Protein AF-A0A523X3X6-F1 (afdb_monomer_lite)

Foldseek 3Di:
DVVVVVVVVVVVVVVVVPPPPDDQQKFKKKKWKKFFAADDPDPQPPDPPPPPDPPPDDDDPPLPDDDPPCPVVVVVVVQVCCCVVVVTPGMGIDDIDTWIDRPVDQDKTWDWDDDPQKIKIWIWGDDPPPDPQKIWIWIWIQDPVGIDTFDTDIDRADQQDKDKDWTADPVRTIMIMIMYGDDDDPDDPDPPVVVVVVVCVPDDDDDDPDDDDDDPDDDDDDDDPVCVVVVNDDDDDDDWDADPVRDTDD

Structure (mmCIF, N/CA/C/O backbone):
data_AF-A0A523X3X6-F1
#
_entry.id   AF-A0A523X3X6-F1
#
loop_
_atom_site.group_PDB
_atom_site.id
_atom_site.type_symbol
_atom_site.label_atom_id
_atom_site.label_alt_id
_atom_site.label_comp_id
_atom_site.label_asym_id
_atom_site.label_entity_id
_atom_site.label_seq_id
_atom_site.pdbx_PDB_ins_code
_atom_site.Cartn_x
_atom_site.Cartn_y
_atom_site.Cartn_z
_atom_site.occupancy
_atom_site.B_iso_or_equiv
_atom_site.auth_seq_id
_atom_site.auth_comp_id
_atom_site.auth_asym_id
_atom_site.auth_atom_id
_atom_site.pdbx_PDB_model_num
ATOM 1 N N . MET A 1 1 ? 41.467 44.041 -27.990 1.00 51.41 1 MET A N 1
ATOM 2 C CA . MET A 1 1 ? 40.023 43.953 -27.663 1.00 51.41 1 MET A CA 1
ATOM 3 C C . MET A 1 1 ? 39.541 42.509 -27.402 1.00 51.41 1 MET A C 1
ATOM 5 O O . MET A 1 1 ? 38.360 42.315 -27.152 1.00 51.41 1 MET A O 1
ATOM 9 N N . GLU A 1 2 ? 40.430 41.501 -27.390 1.00 59.28 2 GLU A N 1
ATOM 10 C CA . GLU A 1 2 ? 40.039 40.076 -27.316 1.00 59.28 2 GLU A CA 1
ATOM 11 C C . GLU A 1 2 ? 40.057 39.458 -25.910 1.00 59.28 2 GLU A C 1
ATOM 13 O O . GLU A 1 2 ? 39.222 38.614 -25.599 1.00 59.28 2 GLU A O 1
ATOM 18 N N . LYS A 1 3 ? 40.932 39.924 -25.007 1.00 56.12 3 LYS A N 1
ATOM 19 C CA . LYS A 1 3 ? 41.068 39.340 -23.657 1.00 56.12 3 LYS A CA 1
ATOM 20 C C . LYS A 1 3 ? 39.798 39.474 -22.800 1.00 56.12 3 LYS A C 1
ATOM 22 O O . LYS A 1 3 ? 39.488 38.589 -22.013 1.00 56.12 3 LYS A O 1
ATOM 27 N N . ARG A 1 4 ? 39.019 40.549 -22.996 1.00 57.78 4 ARG A N 1
ATOM 28 C CA . ARG A 1 4 ? 37.736 40.763 -22.297 1.00 57.78 4 ARG A CA 1
ATOM 29 C C . ARG A 1 4 ? 36.634 39.815 -22.784 1.00 57.78 4 ARG A C 1
ATOM 31 O O . ARG A 1 4 ? 35.842 39.362 -21.967 1.00 57.78 4 ARG A O 1
ATOM 38 N N . LYS A 1 5 ? 36.617 39.473 -24.079 1.00 59.84 5 LYS A N 1
ATOM 39 C CA . LYS A 1 5 ? 35.662 38.504 -24.645 1.00 59.84 5 LYS A CA 1
ATOM 40 C C . LYS A 1 5 ? 35.998 37.071 -24.218 1.00 59.84 5 LYS A C 1
ATOM 42 O O . LYS A 1 5 ? 35.089 36.313 -23.903 1.00 59.84 5 LYS A O 1
ATOM 47 N N . LEU A 1 6 ? 37.290 36.742 -24.111 1.00 60.19 6 LEU A N 1
ATOM 48 C CA . LEU A 1 6 ? 37.755 35.440 -23.619 1.00 60.19 6 LEU A CA 1
ATOM 49 C C . LEU A 1 6 ? 37.441 35.230 -22.124 1.00 60.19 6 LEU A C 1
ATOM 51 O O . LEU A 1 6 ? 36.964 34.163 -21.745 1.00 60.19 6 LEU A O 1
ATOM 55 N N . CYS A 1 7 ? 37.622 36.256 -21.282 1.00 60.81 7 CYS A N 1
ATOM 56 C CA . CYS A 1 7 ? 37.224 36.179 -19.870 1.00 60.81 7 CYS A CA 1
ATOM 57 C C . CYS A 1 7 ? 35.706 36.046 -19.688 1.00 60.81 7 CYS A C 1
ATOM 59 O O . CYS A 1 7 ? 35.267 35.257 -18.857 1.00 60.81 7 CYS A O 1
ATOM 61 N N . LEU A 1 8 ? 34.894 36.766 -20.473 1.00 60.06 8 LEU A N 1
ATOM 62 C CA . LEU A 1 8 ? 33.434 36.631 -20.409 1.00 60.06 8 LEU A CA 1
ATOM 63 C C . LEU A 1 8 ? 32.957 35.240 -20.854 1.00 60.06 8 LEU A C 1
ATOM 65 O O . LEU A 1 8 ? 32.059 34.684 -20.227 1.00 60.06 8 LEU A O 1
ATOM 69 N N . ALA A 1 9 ? 33.589 34.648 -21.872 1.00 60.97 9 ALA A N 1
ATOM 70 C CA . ALA A 1 9 ? 33.279 33.289 -22.312 1.00 60.97 9 ALA A CA 1
ATOM 71 C C . ALA A 1 9 ? 33.620 32.232 -21.243 1.00 60.97 9 ALA A C 1
ATOM 73 O O . ALA A 1 9 ? 32.836 31.313 -21.021 1.00 60.97 9 ALA A O 1
ATOM 74 N N . MET A 1 10 ? 34.740 32.390 -20.526 1.00 59.25 10 MET A N 1
ATOM 75 C CA . MET A 1 10 ? 35.125 31.496 -19.421 1.00 59.25 10 MET A CA 1
ATOM 76 C C . MET A 1 10 ? 34.186 31.601 -18.210 1.00 59.25 10 MET A C 1
ATOM 78 O O . MET A 1 10 ? 33.864 30.585 -17.598 1.00 59.25 10 MET A O 1
ATOM 82 N N . ILE A 1 11 ? 33.698 32.804 -17.888 1.00 60.84 11 ILE A N 1
ATOM 83 C CA . ILE A 1 11 ? 32.704 33.004 -16.819 1.00 60.84 11 ILE A CA 1
ATOM 84 C C . ILE A 1 11 ? 31.363 32.366 -17.207 1.00 60.84 11 ILE A C 1
ATOM 86 O O . ILE A 1 11 ? 30.722 31.729 -16.374 1.00 60.84 11 ILE A O 1
ATOM 90 N N . PHE A 1 12 ? 30.965 32.465 -18.478 1.00 56.31 12 PHE A N 1
ATOM 91 C CA . PHE A 1 12 ? 29.743 31.834 -18.976 1.00 56.31 12 PHE A CA 1
ATOM 92 C C . PHE A 1 12 ? 29.834 30.297 -18.963 1.00 56.31 12 PHE A C 1
ATOM 94 O O . PHE A 1 12 ? 28.867 29.628 -18.604 1.00 56.31 12 PHE A O 1
ATOM 101 N N . LEU A 1 13 ? 31.011 29.732 -19.268 1.00 49.81 13 LEU A N 1
ATOM 102 C CA . LEU A 1 13 ? 31.249 28.285 -19.208 1.00 49.81 13 LEU A CA 1
ATOM 103 C C . LEU A 1 13 ? 31.271 27.748 -17.764 1.00 49.81 13 LEU A C 1
ATOM 105 O O . LEU A 1 13 ? 30.794 26.642 -17.531 1.00 49.81 13 LEU A O 1
ATOM 109 N N . MET A 1 14 ? 31.767 28.529 -16.792 1.00 50.84 14 MET A N 1
ATOM 110 C CA . MET A 1 14 ? 31.681 28.176 -15.365 1.00 50.84 14 MET A CA 1
ATOM 111 C C . MET A 1 14 ? 30.268 28.329 -14.791 1.00 50.84 14 MET A C 1
ATOM 113 O O . MET A 1 14 ? 29.895 27.575 -13.902 1.00 50.84 14 MET A O 1
ATOM 117 N N . ALA A 1 15 ? 29.465 29.278 -15.279 1.00 50.59 15 ALA A N 1
ATOM 118 C CA . ALA A 1 15 ? 28.085 29.443 -14.817 1.00 50.59 15 ALA A CA 1
ATOM 119 C C . ALA A 1 15 ? 27.170 28.297 -15.290 1.00 50.59 15 ALA A C 1
ATOM 121 O O . ALA A 1 15 ? 26.225 27.932 -14.591 1.00 50.59 15 ALA A O 1
ATOM 122 N N . PHE A 1 16 ? 27.469 27.690 -16.444 1.00 46.00 16 PHE A N 1
ATOM 123 C CA . PHE A 1 16 ? 26.689 26.575 -16.988 1.00 46.00 16 PHE A CA 1
ATOM 124 C C . PHE A 1 16 ? 27.017 25.213 -16.354 1.00 46.00 16 PHE A C 1
ATOM 126 O O . PHE A 1 16 ? 26.176 24.316 -16.377 1.00 46.00 16 PHE A O 1
ATOM 133 N N . SER A 1 17 ? 28.192 25.047 -15.740 1.00 39.50 17 SER A N 1
ATOM 134 C CA . SER A 1 17 ? 28.579 23.804 -15.053 1.00 39.50 17 SER A CA 1
ATOM 135 C C . SER A 1 17 ? 27.959 23.630 -13.659 1.00 39.50 17 SER A C 1
ATOM 137 O O . SER A 1 17 ? 28.145 22.581 -13.046 1.00 39.50 17 SER A O 1
ATOM 139 N N . PHE A 1 18 ? 27.160 24.594 -13.185 1.00 42.38 18 PHE A N 1
ATOM 140 C CA . PHE A 1 18 ? 26.365 24.472 -11.953 1.00 42.38 18 PHE A CA 1
ATOM 141 C C . PHE A 1 18 ? 24.892 24.113 -12.184 1.00 42.38 18 PHE A C 1
ATOM 143 O O . PHE A 1 18 ? 24.137 24.016 -11.214 1.00 42.38 18 PHE A O 1
ATOM 150 N N . LEU A 1 19 ? 24.466 23.842 -13.426 1.00 38.84 19 LEU A N 1
ATOM 151 C CA . LEU A 1 19 ? 23.189 23.165 -13.676 1.00 38.84 19 LEU A CA 1
ATOM 152 C C . LEU A 1 19 ? 23.328 21.671 -13.342 1.00 38.84 19 LEU A C 1
ATOM 154 O O . LEU A 1 19 ? 23.263 20.787 -14.193 1.00 38.84 19 LEU A O 1
ATOM 158 N N . SER A 1 20 ? 23.540 21.389 -12.060 1.00 40.94 20 SER A N 1
ATOM 159 C CA . SER A 1 20 ? 23.387 20.058 -11.497 1.00 40.94 20 SER A CA 1
ATOM 160 C C . SER A 1 20 ? 21.937 19.650 -11.714 1.00 40.94 20 SER A C 1
ATOM 162 O O . SER A 1 20 ? 21.026 20.235 -11.121 1.00 40.94 20 SER A O 1
ATOM 164 N N . LEU A 1 21 ? 21.722 18.656 -12.573 1.00 42.72 21 LEU A N 1
ATOM 165 C CA . LEU A 1 21 ? 20.457 17.949 -12.706 1.00 42.72 21 LEU A CA 1
ATOM 166 C C . LEU A 1 21 ? 20.135 17.369 -11.320 1.00 42.72 21 LEU A C 1
ATOM 168 O O . LEU A 1 21 ? 20.698 16.354 -10.913 1.00 42.72 21 LEU A O 1
ATOM 172 N N . HIS A 1 22 ? 19.329 18.078 -10.531 1.00 40.09 22 HIS A N 1
ATOM 173 C CA . HIS A 1 22 ? 18.955 17.616 -9.204 1.00 40.09 22 HIS A CA 1
ATOM 174 C C . HIS A 1 22 ? 18.042 16.413 -9.399 1.00 40.09 22 HIS A C 1
ATOM 176 O O . HIS A 1 22 ? 16.872 16.561 -9.749 1.00 40.09 22 HIS A O 1
ATOM 182 N N . ALA A 1 23 ? 18.587 15.214 -9.191 1.00 46.06 23 ALA A N 1
ATOM 183 C CA . ALA A 1 23 ? 17.763 14.050 -8.942 1.00 46.06 23 ALA A CA 1
ATOM 184 C C . ALA A 1 23 ? 16.835 14.402 -7.771 1.00 46.06 23 ALA A C 1
ATOM 186 O O . ALA A 1 23 ? 17.283 14.788 -6.689 1.00 46.06 23 ALA A O 1
ATOM 187 N N . SER A 1 24 ? 15.534 14.373 -8.037 1.00 52.84 24 SER A N 1
ATOM 188 C CA . SER A 1 24 ? 14.504 14.548 -7.025 1.00 52.84 24 SER A CA 1
ATOM 189 C C . SER A 1 24 ? 14.616 13.374 -6.050 1.00 52.84 24 SER A C 1
ATOM 191 O O . SER A 1 24 ? 14.260 12.255 -6.409 1.00 52.84 24 SER A O 1
ATOM 193 N N . ASP A 1 25 ? 15.121 13.604 -4.832 1.00 65.56 25 ASP A N 1
ATOM 194 C CA . ASP A 1 25 ? 15.209 12.590 -3.764 1.00 65.56 25 ASP A CA 1
ATOM 195 C C . ASP A 1 25 ? 13.829 12.325 -3.125 1.00 65.56 25 ASP A C 1
ATOM 197 O O . ASP A 1 25 ? 13.648 12.344 -1.899 1.00 65.56 25 ASP A O 1
ATOM 201 N N . THR A 1 26 ? 12.829 12.116 -3.979 1.00 72.06 26 THR A N 1
ATOM 202 C CA . THR A 1 26 ? 11.472 11.741 -3.599 1.00 72.06 26 THR A CA 1
ATOM 203 C C . THR A 1 26 ? 11.358 10.224 -3.607 1.00 72.06 26 THR A C 1
ATOM 205 O O . THR A 1 26 ? 11.763 9.551 -4.552 1.00 72.06 26 THR A O 1
ATOM 208 N N . ARG A 1 27 ? 10.841 9.672 -2.515 1.00 78.44 27 ARG A N 1
ATOM 209 C CA . ARG A 1 27 ? 10.501 8.260 -2.377 1.00 78.44 27 ARG A CA 1
ATOM 210 C C . ARG A 1 27 ? 8.991 8.127 -2.384 1.00 78.44 27 ARG A C 1
ATOM 212 O O . ARG A 1 27 ? 8.302 8.893 -1.716 1.00 78.44 27 ARG A O 1
ATOM 219 N N . GLU A 1 28 ? 8.488 7.151 -3.119 1.00 83.31 28 GLU A N 1
ATOM 220 C CA . GLU A 1 28 ? 7.081 6.775 -3.043 1.00 83.31 28 GLU A CA 1
ATOM 221 C C . GLU A 1 28 ? 6.905 5.754 -1.914 1.00 83.31 28 GLU A C 1
ATOM 223 O O . GLU A 1 28 ? 7.767 4.907 -1.683 1.00 83.31 28 GLU A O 1
ATOM 228 N N . ILE A 1 29 ? 5.817 5.885 -1.165 1.00 85.62 29 ILE A N 1
ATOM 229 C CA . ILE A 1 29 ? 5.402 4.993 -0.090 1.00 85.62 29 ILE A CA 1
ATOM 230 C C . ILE A 1 29 ? 4.002 4.523 -0.457 1.00 85.62 29 ILE A C 1
ATOM 232 O O . ILE A 1 29 ? 3.074 5.325 -0.518 1.00 85.62 29 ILE A O 1
ATOM 236 N N . LYS A 1 30 ? 3.838 3.224 -0.676 1.00 88.19 30 LYS A N 1
ATOM 237 C CA . LYS A 1 30 ? 2.528 2.620 -0.894 1.00 88.19 30 LYS A CA 1
ATOM 238 C C . LYS A 1 30 ? 1.913 2.279 0.454 1.00 88.19 30 LYS A C 1
ATOM 240 O O . LYS A 1 30 ? 2.500 1.520 1.225 1.00 88.19 30 LYS A O 1
ATOM 245 N N . LEU A 1 31 ? 0.750 2.850 0.727 1.00 90.50 31 LEU A N 1
ATOM 246 C CA . LEU A 1 31 ? -0.025 2.647 1.941 1.00 90.50 31 LEU A CA 1
ATOM 247 C C . LEU A 1 31 ? -1.307 1.896 1.601 1.00 90.50 31 LEU A C 1
ATOM 249 O O . LEU A 1 31 ? -2.014 2.270 0.669 1.00 90.50 31 LEU A O 1
ATOM 253 N N . LYS A 1 32 ? -1.637 0.870 2.384 1.00 91.69 32 LYS A N 1
ATOM 254 C CA . LYS A 1 32 ? -2.923 0.171 2.309 1.00 91.69 32 LYS A CA 1
ATOM 255 C C . LYS A 1 32 ? -3.540 0.055 3.689 1.00 91.69 32 LYS A C 1
ATOM 257 O O . LYS A 1 32 ? -2.850 -0.230 4.663 1.00 91.69 32 LYS A O 1
ATOM 262 N N . PHE A 1 33 ? -4.844 0.248 3.761 1.00 92.62 33 PHE A N 1
ATOM 263 C CA . PHE A 1 33 ? -5.612 0.132 4.988 1.00 92.62 33 PHE A CA 1
ATOM 264 C C . PHE A 1 33 ? -6.624 -0.994 4.846 1.00 92.62 33 PHE A C 1
ATOM 266 O O . PHE A 1 33 ? -7.401 -1.006 3.891 1.00 92.62 33 PHE A O 1
ATOM 273 N N . PHE A 1 34 ? -6.640 -1.917 5.799 1.00 92.50 34 PHE A N 1
ATOM 274 C CA . PHE A 1 34 ? -7.515 -3.079 5.798 1.00 92.50 34 PHE A CA 1
ATOM 275 C C . PHE A 1 34 ? -8.390 -3.125 7.045 1.00 92.50 34 PHE A C 1
ATOM 277 O O . PHE A 1 34 ? -7.994 -2.707 8.130 1.00 92.50 34 PHE A O 1
ATOM 284 N N . GLU A 1 35 ? -9.559 -3.720 6.885 1.00 93.19 35 GLU A N 1
ATOM 285 C CA . GLU A 1 35 ? -10.484 -4.091 7.944 1.00 93.19 35 GLU A CA 1
ATOM 286 C C . GLU A 1 35 ? -10.488 -5.612 8.104 1.00 93.19 35 GLU A C 1
ATOM 288 O O . GLU A 1 35 ? -10.585 -6.344 7.118 1.00 93.19 35 GLU A O 1
ATOM 293 N N . GLY A 1 36 ? -10.400 -6.096 9.341 1.00 90.50 36 GLY A N 1
ATOM 294 C CA . GLY A 1 36 ? -10.539 -7.510 9.668 1.00 90.50 36 GLY A CA 1
ATOM 295 C C . GLY A 1 36 ? -11.883 -7.842 10.312 1.00 90.50 36 GLY A C 1
ATOM 296 O O . GLY A 1 36 ? -12.504 -7.020 10.984 1.00 90.50 36 GLY A O 1
ATOM 297 N N . THR A 1 37 ? -12.298 -9.100 10.190 1.00 90.25 37 THR A N 1
ATOM 298 C CA . THR A 1 37 ? -13.412 -9.674 10.959 1.00 90.25 37 THR A CA 1
ATOM 299 C C . THR A 1 37 ? -12.921 -10.881 11.754 1.00 90.25 37 THR A C 1
ATOM 301 O O . THR A 1 37 ? -12.186 -11.713 11.230 1.00 90.25 37 THR A O 1
ATOM 304 N N . ARG A 1 38 ? -13.283 -10.986 13.038 1.00 83.12 38 ARG A N 1
ATOM 305 C CA . ARG A 1 38 ? -12.918 -12.128 13.901 1.00 83.12 38 ARG A CA 1
ATOM 306 C C . ARG A 1 38 ? -14.013 -13.194 13.901 1.00 83.12 38 ARG A C 1
ATOM 308 O O . ARG A 1 38 ? -15.192 -12.878 13.748 1.00 83.12 38 ARG A O 1
ATOM 315 N N . GLU A 1 39 ? -13.632 -14.449 14.122 1.00 68.38 39 GLU A N 1
ATOM 316 C CA . GLU A 1 39 ? -14.590 -15.517 14.421 1.00 68.38 39 GLU A CA 1
ATOM 317 C C . GLU A 1 39 ? -15.004 -15.460 15.903 1.00 68.38 39 GLU A C 1
ATOM 319 O O . GLU A 1 39 ? -14.213 -15.734 16.800 1.00 68.38 39 GLU A O 1
ATOM 324 N N . GLY A 1 40 ? -16.266 -15.105 16.167 1.00 64.31 40 GLY A N 1
ATOM 325 C CA . GLY A 1 40 ? -16.893 -15.215 17.491 1.00 64.31 40 GLY A CA 1
ATOM 326 C C . GLY A 1 40 ? -16.489 -14.161 18.538 1.00 64.31 40 GLY A C 1
ATOM 327 O O . GLY A 1 40 ? -15.673 -13.273 18.304 1.00 64.31 40 GLY A O 1
ATOM 328 N N . LYS A 1 41 ? -17.100 -14.255 19.732 1.00 53.53 41 LYS A N 1
ATOM 329 C CA . LYS A 1 41 ? -16.787 -13.427 20.916 1.00 53.53 41 LYS A CA 1
ATOM 330 C C . LYS A 1 41 ? -15.544 -13.963 21.634 1.00 53.53 41 LYS A C 1
ATOM 332 O O . LYS A 1 41 ? -15.609 -14.353 22.797 1.00 53.53 41 LYS A O 1
ATOM 337 N N . ILE A 1 42 ? -14.419 -14.048 20.938 1.00 50.84 42 ILE A N 1
ATOM 338 C CA . ILE A 1 42 ? -13.144 -14.325 21.599 1.00 50.84 42 ILE A CA 1
ATOM 339 C C . ILE A 1 42 ? -12.732 -13.017 22.275 1.00 50.84 42 ILE A C 1
ATOM 341 O O . ILE A 1 42 ? -12.694 -11.973 21.621 1.00 50.84 42 ILE A O 1
ATOM 345 N N . LYS A 1 43 ? -12.503 -13.056 23.595 1.00 50.47 43 LYS A N 1
ATOM 346 C CA . LYS A 1 43 ? -12.000 -11.907 24.363 1.00 50.47 43 LYS A CA 1
ATOM 347 C C . LYS A 1 43 ? -10.805 -11.326 23.591 1.00 50.47 43 LYS A C 1
ATOM 349 O O . LYS A 1 43 ? -9.928 -12.124 23.249 1.00 50.47 43 LYS A O 1
ATOM 354 N N . PRO A 1 44 ? -10.785 -10.012 23.278 1.00 48.19 44 PRO A N 1
ATOM 355 C CA . PRO A 1 44 ? -9.688 -9.406 22.538 1.00 48.19 44 PRO A CA 1
ATOM 356 C C . PRO A 1 44 ? -8.396 -9.832 23.220 1.00 48.19 44 PRO A C 1
ATOM 358 O O . PRO A 1 44 ? -8.278 -9.637 24.435 1.00 48.19 44 PRO A O 1
ATOM 361 N N . PRO A 1 45 ? -7.486 -10.520 22.522 1.00 47.09 45 PRO A N 1
ATOM 362 C CA . P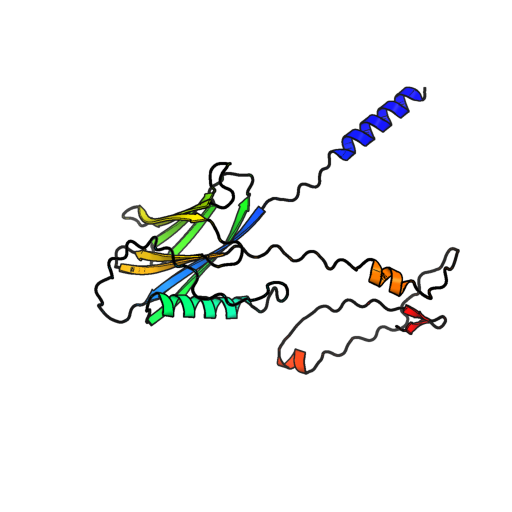RO A 1 45 ? -6.233 -10.854 23.151 1.00 47.09 45 PRO A CA 1
ATOM 363 C C . PRO A 1 45 ? -5.545 -9.528 23.502 1.00 47.09 45 PRO A C 1
ATOM 365 O O . PRO A 1 45 ? -5.416 -8.658 22.642 1.00 47.09 45 PRO A O 1
ATOM 368 N N . GLU A 1 46 ? -5.178 -9.341 24.773 1.00 45.59 46 GLU A N 1
ATOM 369 C CA . GLU A 1 46 ? -4.380 -8.194 25.217 1.00 45.59 46 GLU A CA 1
ATOM 370 C C . GLU A 1 46 ? -3.013 -8.282 24.537 1.00 45.59 46 GLU A C 1
ATOM 372 O O . GLU A 1 46 ? -2.072 -8.887 25.043 1.00 45.59 46 GLU A O 1
ATOM 377 N N . PHE A 1 47 ? -2.910 -7.711 23.345 1.00 41.62 47 PHE A N 1
ATOM 378 C CA . PHE A 1 47 ? -1.652 -7.555 22.647 1.00 41.62 47 PHE A CA 1
ATOM 379 C C . PHE A 1 47 ? -1.317 -6.071 22.594 1.00 41.62 47 PHE A C 1
ATOM 381 O O . PHE A 1 47 ? -1.697 -5.356 21.673 1.00 41.62 47 PHE A O 1
ATOM 388 N N . VAL A 1 48 ? -0.519 -5.627 23.567 1.00 38.12 48 VAL A N 1
ATOM 389 C CA . VAL A 1 48 ? 0.423 -4.527 23.343 1.00 38.12 48 VAL A CA 1
ATOM 390 C C . VAL A 1 48 ? 1.519 -5.115 22.466 1.00 38.12 48 VAL A C 1
ATOM 392 O O . VAL A 1 48 ? 2.483 -5.696 22.954 1.00 38.12 48 VAL A O 1
ATOM 395 N N . SER A 1 49 ? 1.310 -5.101 21.157 1.00 33.47 49 SER A N 1
ATOM 396 C CA . SER A 1 49 ? 2.215 -5.769 20.232 1.00 33.47 49 SER A CA 1
ATOM 397 C C . SER A 1 49 ? 2.787 -4.769 19.241 1.00 33.47 49 SER A C 1
ATOM 399 O O . SER A 1 49 ? 2.589 -4.881 18.034 1.00 33.47 49 SER A O 1
ATOM 401 N N . SER A 1 50 ? 3.669 -3.908 19.747 1.00 35.59 50 SER A N 1
ATOM 402 C CA . SER A 1 50 ? 4.927 -3.618 19.048 1.00 35.59 50 SER A CA 1
ATOM 403 C C . SER A 1 50 ? 5.808 -4.884 19.024 1.00 35.59 50 SER A C 1
ATOM 405 O O . SER A 1 50 ? 6.970 -4.885 19.422 1.00 35.59 50 SER A O 1
ATOM 407 N N . SER A 1 51 ? 5.239 -6.024 18.620 1.00 33.69 51 SER A N 1
ATOM 408 C CA . SER A 1 51 ? 5.965 -7.279 18.562 1.00 33.69 51 SER A CA 1
ATOM 409 C C . SER A 1 51 ? 6.691 -7.323 17.238 1.00 33.69 51 SER A C 1
ATOM 411 O O . SER A 1 51 ? 6.097 -7.375 16.160 1.00 33.69 51 SER A O 1
ATOM 413 N N . TYR A 1 52 ? 8.009 -7.272 17.369 1.00 36.22 52 TYR A N 1
ATOM 414 C CA . TYR A 1 52 ? 8.992 -7.701 16.401 1.00 36.22 52 TYR A CA 1
ATOM 415 C C . TYR A 1 52 ? 8.603 -9.064 15.815 1.00 36.22 52 TYR A C 1
ATOM 417 O O . TYR A 1 52 ? 9.077 -10.113 16.254 1.00 36.22 52 TYR A O 1
ATOM 425 N N . LEU A 1 53 ? 7.777 -9.063 14.772 1.00 33.59 53 LEU A N 1
ATOM 426 C CA . LEU A 1 53 ? 7.680 -10.210 13.893 1.00 33.59 53 LEU A CA 1
ATOM 427 C C . LEU A 1 53 ? 8.967 -10.229 13.077 1.00 33.59 53 LEU A C 1
ATOM 429 O O . LEU A 1 53 ? 9.134 -9.498 12.100 1.00 33.59 53 LEU A O 1
ATOM 433 N N . ARG A 1 54 ? 9.903 -11.089 13.495 1.00 31.30 54 ARG A N 1
ATOM 434 C CA . ARG A 1 54 ? 10.884 -11.635 12.560 1.00 31.30 54 ARG A CA 1
ATOM 435 C C . ARG A 1 54 ? 10.101 -12.082 11.320 1.00 31.30 54 ARG A C 1
ATOM 437 O O . ARG A 1 54 ? 9.139 -12.839 11.482 1.00 31.30 54 ARG A O 1
ATOM 444 N N . PRO A 1 55 ? 10.470 -11.616 10.116 1.00 34.59 55 PRO A N 1
ATOM 445 C CA . PRO A 1 55 ? 9.749 -11.946 8.901 1.00 34.59 55 PRO A CA 1
ATOM 446 C C . PRO A 1 55 ? 9.803 -13.458 8.724 1.00 34.59 55 PRO A C 1
ATOM 448 O O . PRO A 1 55 ? 10.829 -14.021 8.354 1.00 34.59 55 PRO A O 1
ATOM 451 N N . THR A 1 56 ? 8.697 -14.126 9.026 1.00 33.34 56 THR A N 1
ATOM 452 C CA . THR A 1 56 ? 8.544 -15.554 8.773 1.00 33.34 56 THR A CA 1
ATOM 453 C C . THR A 1 56 ? 7.642 -15.685 7.560 1.00 33.34 56 THR A C 1
ATOM 455 O O . THR A 1 56 ? 6.473 -16.031 7.662 1.00 33.34 56 THR A O 1
ATOM 458 N N . VAL A 1 57 ? 8.170 -15.245 6.419 1.00 34.47 57 VAL A N 1
ATOM 459 C CA . VAL A 1 57 ? 8.464 -16.074 5.243 1.00 34.47 57 VAL A CA 1
ATOM 460 C C . VAL A 1 57 ? 8.928 -15.130 4.131 1.00 34.47 57 VAL A C 1
ATOM 462 O O . VAL A 1 57 ? 8.167 -14.360 3.553 1.00 34.47 57 VAL A O 1
ATOM 465 N N . THR A 1 58 ? 10.227 -15.217 3.857 1.00 38.25 58 THR A N 1
ATOM 466 C CA . THR A 1 58 ? 10.885 -14.768 2.636 1.00 38.25 58 THR A CA 1
ATOM 467 C C . THR A 1 58 ? 10.347 -15.592 1.469 1.00 38.25 58 THR A C 1
ATOM 469 O O . THR A 1 58 ? 10.723 -16.751 1.313 1.00 38.25 58 THR A O 1
ATOM 472 N N . ALA A 1 59 ? 9.495 -15.006 0.633 1.00 29.33 59 ALA A N 1
ATOM 473 C CA . ALA A 1 59 ? 9.367 -15.435 -0.752 1.00 29.33 59 ALA A CA 1
ATOM 474 C C . ALA A 1 59 ? 10.047 -14.366 -1.606 1.00 29.33 59 ALA A C 1
ATOM 476 O O . ALA A 1 59 ? 9.629 -13.213 -1.656 1.00 29.33 59 ALA A O 1
ATOM 477 N N . SER A 1 60 ? 11.167 -14.740 -2.214 1.00 27.86 60 SER A N 1
ATOM 478 C CA . SER A 1 60 ? 11.883 -13.928 -3.186 1.00 27.86 60 SER A CA 1
ATOM 479 C C . SER A 1 60 ? 11.022 -13.750 -4.436 1.00 27.86 60 SER A C 1
ATOM 481 O O . SER A 1 60 ? 11.111 -14.553 -5.363 1.00 27.86 60 SER A O 1
ATOM 483 N N . ILE A 1 61 ? 10.206 -12.702 -4.488 1.00 35.38 61 ILE A N 1
ATOM 484 C CA . ILE A 1 61 ? 9.765 -12.175 -5.777 1.00 35.38 61 ILE A CA 1
ATOM 485 C C . ILE A 1 61 ? 10.869 -11.222 -6.212 1.00 35.38 61 ILE A C 1
ATOM 487 O O . ILE A 1 61 ? 11.091 -10.181 -5.596 1.00 35.38 61 ILE A O 1
ATOM 491 N N . ASN A 1 62 ? 11.642 -11.645 -7.212 1.00 37.84 62 ASN A N 1
ATOM 492 C CA . ASN A 1 62 ? 12.626 -10.787 -7.856 1.00 37.84 62 ASN A CA 1
ATOM 493 C C . ASN A 1 62 ? 11.874 -9.628 -8.524 1.00 37.84 62 ASN A C 1
ATOM 495 O O . ASN A 1 62 ? 11.158 -9.875 -9.490 1.00 37.84 62 ASN A O 1
ATOM 499 N N . PRO A 1 63 ? 12.060 -8.373 -8.086 1.00 40.81 63 PRO A N 1
ATOM 500 C CA . PRO A 1 63 ? 11.314 -7.234 -8.618 1.00 40.81 63 PRO A CA 1
ATOM 501 C C . PRO A 1 63 ? 11.812 -6.765 -9.998 1.00 40.81 63 PRO A C 1
ATOM 503 O O . PRO A 1 63 ? 11.490 -5.666 -10.437 1.00 40.81 63 PRO A O 1
ATOM 506 N N . SER A 1 64 ? 12.654 -7.544 -10.686 1.00 37.88 64 SER A N 1
ATOM 507 C CA . SER A 1 64 ? 13.293 -7.112 -11.934 1.00 37.88 64 SER A CA 1
ATOM 508 C C . SER A 1 64 ? 12.435 -7.304 -13.186 1.00 37.88 64 SER A C 1
ATOM 510 O O . SER A 1 64 ? 12.894 -6.993 -14.281 1.00 37.88 64 SER A O 1
ATOM 512 N N . VAL A 1 65 ? 11.208 -7.801 -13.065 1.00 36.03 65 VAL A N 1
ATOM 513 C CA . VAL A 1 65 ? 10.258 -7.933 -14.173 1.00 36.03 65 VAL A CA 1
ATOM 514 C C . VAL A 1 65 ? 8.866 -7.654 -13.599 1.00 36.03 65 VAL A C 1
ATOM 516 O O . VAL A 1 65 ? 8.626 -7.950 -12.439 1.00 36.03 65 VAL A O 1
ATOM 519 N N . THR A 1 66 ? 7.957 -7.098 -14.400 1.00 34.66 66 THR A N 1
ATOM 520 C CA . THR A 1 66 ? 6.508 -7.029 -14.112 1.00 34.66 66 THR A CA 1
ATOM 521 C C . THR A 1 66 ? 5.968 -5.823 -13.322 1.00 34.66 66 THR A C 1
ATOM 523 O O . THR A 1 66 ? 5.127 -5.938 -12.432 1.00 34.66 66 THR A O 1
ATOM 526 N N . VAL A 1 67 ? 6.288 -4.605 -13.759 1.00 40.16 67 VAL A N 1
ATOM 527 C CA . VAL A 1 67 ? 5.421 -3.452 -13.450 1.00 40.16 67 VAL A CA 1
ATOM 528 C C . VAL A 1 67 ? 4.148 -3.558 -14.305 1.00 40.16 67 VAL A C 1
ATOM 530 O O . VAL A 1 67 ? 4.182 -3.190 -15.475 1.00 40.16 67 VAL A O 1
ATOM 533 N N . SER A 1 68 ? 3.068 -4.142 -13.759 1.00 40.22 68 SER A N 1
ATOM 534 C CA . SER A 1 68 ? 1.632 -3.827 -14.018 1.00 40.22 68 SER A CA 1
ATOM 535 C C . SER A 1 68 ? 0.660 -5.005 -13.807 1.00 40.22 68 SER A C 1
ATOM 537 O O . SER A 1 68 ? -0.505 -4.769 -13.497 1.00 40.22 68 SER A O 1
ATOM 539 N N . LEU A 1 69 ? 1.109 -6.263 -13.892 1.00 36.94 69 LEU A N 1
ATOM 540 C CA . LEU A 1 69 ? 0.249 -7.453 -13.711 1.00 36.94 69 LEU A CA 1
ATOM 541 C C . LEU A 1 69 ? 0.206 -7.992 -12.264 1.00 36.94 69 LEU A C 1
ATOM 543 O O . LEU A 1 69 ? -0.676 -8.780 -11.927 1.00 36.94 69 LEU A O 1
ATOM 547 N N . GLU A 1 70 ? 1.101 -7.536 -11.383 1.00 45.31 70 GLU A N 1
ATOM 548 C CA . GLU A 1 70 ? 1.315 -8.132 -10.051 1.00 45.31 70 GLU A CA 1
ATOM 549 C C . GLU A 1 70 ? 0.526 -7.477 -8.902 1.00 45.31 70 GLU A C 1
ATOM 551 O O . GLU A 1 70 ? 0.460 -8.033 -7.810 1.00 45.31 70 GLU A O 1
ATOM 556 N N . SER A 1 71 ? -0.147 -6.340 -9.119 1.00 50.34 71 SER A N 1
ATOM 557 C CA . SER A 1 71 ? -0.821 -5.609 -8.027 1.00 50.34 71 SER A CA 1
ATOM 558 C C . SER A 1 71 ? -1.987 -6.388 -7.388 1.00 50.34 71 SER A C 1
ATOM 560 O O . SER A 1 71 ? -2.132 -6.383 -6.165 1.00 50.34 71 SER A O 1
ATOM 562 N N . ARG A 1 72 ? -2.791 -7.114 -8.183 1.00 41.25 72 ARG A N 1
ATOM 563 C CA . ARG A 1 72 ? -3.944 -7.885 -7.671 1.00 41.25 72 ARG A CA 1
ATOM 564 C C . ARG A 1 72 ? -3.534 -9.176 -6.959 1.00 41.25 72 ARG A C 1
ATOM 566 O O . ARG A 1 72 ? -4.159 -9.539 -5.967 1.00 41.25 72 ARG A O 1
ATOM 573 N N . PHE A 1 73 ? -2.499 -9.856 -7.453 1.00 41.72 73 PHE A N 1
ATOM 574 C CA . PHE A 1 73 ? -1.963 -11.064 -6.819 1.00 41.72 73 PHE A CA 1
ATOM 575 C C . PHE A 1 73 ? -1.247 -10.721 -5.511 1.00 41.72 73 PHE A C 1
ATOM 577 O O . PHE A 1 73 ? -1.538 -11.344 -4.493 1.00 41.72 73 PHE A O 1
ATOM 584 N N . ALA A 1 74 ? -0.451 -9.647 -5.504 1.00 67.44 74 ALA A N 1
ATOM 585 C CA . ALA A 1 74 ? 0.174 -9.127 -4.291 1.00 67.44 74 ALA A CA 1
ATOM 586 C C . ALA A 1 74 ? -0.862 -8.732 -3.225 1.00 67.44 74 ALA A C 1
ATOM 588 O O . ALA A 1 74 ? -0.678 -9.038 -2.051 1.00 67.44 74 ALA A O 1
ATOM 589 N N . LEU A 1 75 ? -1.978 -8.101 -3.619 1.00 79.12 75 LEU A N 1
ATOM 590 C CA . LEU A 1 75 ? -3.055 -7.754 -2.686 1.00 79.12 75 LEU A CA 1
ATOM 591 C C . LEU A 1 75 ? -3.705 -8.996 -2.058 1.00 79.12 75 LEU A C 1
ATOM 593 O O . LEU A 1 75 ? -3.88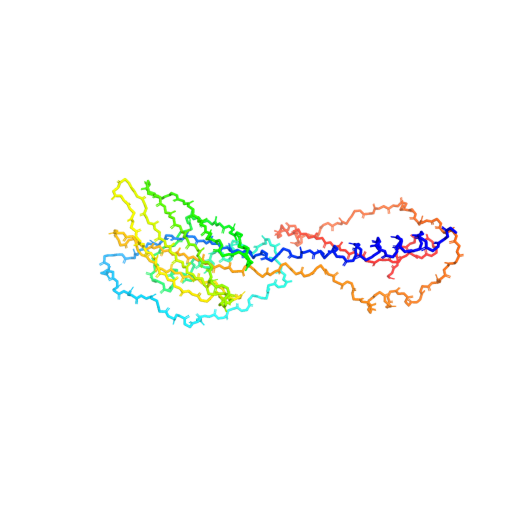3 -9.039 -0.844 1.00 79.12 75 LEU A O 1
ATOM 597 N N . ASN A 1 76 ? -4.040 -10.007 -2.863 1.00 80.31 76 ASN A N 1
ATOM 598 C CA . ASN A 1 76 ? -4.670 -11.225 -2.353 1.00 80.31 76 ASN A CA 1
ATOM 599 C C . ASN A 1 76 ? -3.728 -12.001 -1.416 1.00 80.31 76 ASN A C 1
ATOM 601 O O . ASN A 1 76 ? -4.150 -12.497 -0.375 1.00 80.31 76 ASN A O 1
ATOM 605 N N . GLU A 1 77 ? -2.442 -12.087 -1.759 1.00 80.75 77 GLU A N 1
ATOM 606 C CA . GLU A 1 77 ? -1.423 -12.700 -0.903 1.00 80.75 77 GLU A CA 1
ATOM 607 C C . GLU A 1 77 ? -1.280 -11.972 0.432 1.00 80.75 77 GLU A C 1
ATOM 609 O O . GLU A 1 77 ? -1.280 -12.612 1.483 1.00 80.75 77 GLU A O 1
ATOM 614 N N . GLU A 1 78 ? -1.228 -10.644 0.400 1.00 80.00 78 GLU A N 1
ATOM 615 C CA . GLU A 1 78 ? -1.177 -9.799 1.589 1.00 80.00 78 GLU A CA 1
ATOM 616 C C . GLU A 1 78 ? -2.417 -9.997 2.476 1.00 80.00 78 GLU A C 1
ATOM 618 O O . GLU A 1 78 ? -2.282 -10.262 3.671 1.00 80.00 78 GLU A O 1
ATOM 623 N N . GLN A 1 79 ? -3.626 -9.993 1.901 1.00 85.75 79 GLN A N 1
ATOM 624 C CA . GLN A 1 79 ? -4.866 -10.278 2.636 1.00 85.75 79 GLN A CA 1
ATOM 625 C C . GLN A 1 79 ? -4.860 -11.682 3.255 1.00 85.75 79 GLN A C 1
ATOM 627 O O . GLN A 1 79 ? -5.236 -11.842 4.417 1.00 85.75 79 GLN A O 1
ATOM 632 N N . MET A 1 80 ? -4.403 -12.701 2.518 1.00 84.12 80 MET A N 1
ATOM 633 C CA . MET A 1 80 ? -4.280 -14.072 3.028 1.00 84.12 80 MET A CA 1
ATOM 634 C C . MET A 1 80 ? -3.268 -14.173 4.174 1.00 84.12 80 MET A C 1
ATOM 636 O O . MET A 1 80 ? -3.507 -14.902 5.138 1.00 84.12 80 MET A O 1
ATOM 640 N N . GLN A 1 81 ? -2.149 -13.452 4.091 1.00 80.69 81 GLN A N 1
ATOM 641 C CA . GLN A 1 81 ? -1.147 -13.406 5.154 1.00 80.69 81 GLN A CA 1
ATOM 642 C C . GLN A 1 81 ? -1.693 -12.722 6.403 1.00 80.69 81 GLN A C 1
ATOM 644 O O . GLN A 1 81 ? -1.588 -13.297 7.482 1.00 80.69 81 GLN A O 1
ATOM 649 N N . ILE A 1 82 ? -2.333 -11.557 6.267 1.00 81.50 82 ILE A N 1
ATOM 650 C CA . ILE A 1 82 ? -2.977 -10.858 7.388 1.00 81.50 82 ILE A CA 1
ATOM 651 C C . ILE A 1 82 ? -4.027 -11.773 8.026 1.00 81.50 82 ILE A C 1
ATOM 653 O O . ILE A 1 82 ? -3.999 -12.002 9.234 1.00 81.50 82 ILE A O 1
ATOM 657 N N . LYS A 1 83 ? -4.896 -12.383 7.212 1.00 86.19 83 LYS A N 1
ATOM 658 C CA . LYS A 1 83 ? -5.922 -13.322 7.677 1.00 86.19 83 LYS A CA 1
ATOM 659 C C . LYS A 1 83 ? -5.320 -14.469 8.491 1.00 86.19 83 LYS A C 1
ATOM 661 O O . LYS A 1 83 ? -5.820 -14.781 9.568 1.00 86.19 83 LYS A O 1
ATOM 666 N N . ARG A 1 84 ? -4.229 -15.064 7.998 1.00 83.12 84 ARG A N 1
ATOM 667 C CA . ARG A 1 84 ? -3.523 -16.176 8.650 1.00 83.12 84 ARG A CA 1
ATOM 668 C C . ARG A 1 84 ? -2.812 -15.753 9.937 1.00 83.12 84 ARG A C 1
ATOM 670 O O . ARG A 1 84 ? -2.942 -16.441 10.940 1.00 83.12 84 ARG A O 1
ATOM 677 N N . ILE A 1 85 ? -2.051 -14.658 9.906 1.00 79.69 85 ILE A N 1
ATOM 678 C CA . ILE A 1 85 ? -1.216 -14.195 11.029 1.00 79.69 85 ILE A CA 1
ATOM 679 C C . ILE A 1 85 ? -2.087 -13.732 12.196 1.00 79.69 85 ILE A C 1
ATOM 681 O O . ILE A 1 85 ? -1.794 -14.044 13.346 1.00 79.69 85 ILE A O 1
ATOM 685 N N . PHE A 1 86 ? -3.170 -13.014 11.899 1.00 78.94 86 PHE A N 1
ATOM 686 C CA . PHE A 1 86 ? -4.044 -12.425 12.911 1.00 78.94 86 PHE A CA 1
ATOM 687 C C . PHE A 1 86 ? -5.285 -13.274 13.221 1.00 78.94 86 PHE A C 1
ATOM 689 O O . PHE A 1 86 ? -6.164 -12.813 13.946 1.00 78.94 86 PHE A O 1
ATOM 696 N N . ASN A 1 87 ? -5.350 -14.504 12.695 1.00 84.56 87 ASN A N 1
ATOM 697 C CA . ASN A 1 87 ? -6.448 -15.453 12.892 1.00 84.56 87 ASN A CA 1
ATOM 698 C C . ASN A 1 87 ? -7.836 -14.826 12.650 1.00 84.56 87 ASN A C 1
ATOM 700 O O . ASN A 1 87 ? -8.696 -14.784 13.533 1.00 84.56 87 ASN A O 1
ATOM 704 N N . LEU A 1 88 ? -8.025 -14.267 11.455 1.00 85.69 88 LEU A N 1
ATOM 705 C CA . LEU A 1 88 ? -9.244 -13.557 11.072 1.00 85.69 88 LEU A CA 1
ATOM 706 C C . LEU A 1 88 ? -10.146 -14.445 10.215 1.00 85.69 88 LEU A C 1
ATOM 708 O O . LEU A 1 88 ? -9.679 -15.290 9.449 1.00 85.69 88 LEU A O 1
ATOM 712 N N . LYS A 1 89 ? -11.452 -14.187 10.293 1.00 90.31 89 LYS A N 1
ATOM 713 C CA . LYS A 1 89 ? -12.436 -14.756 9.381 1.00 90.31 89 LYS A CA 1
ATOM 714 C C . LYS A 1 89 ? -12.244 -14.190 7.984 1.00 90.31 89 LYS A C 1
ATOM 716 O O . LYS A 1 89 ? -12.075 -14.966 7.059 1.00 90.31 89 LYS A O 1
ATOM 721 N N . ASP A 1 90 ? -12.211 -12.868 7.841 1.00 91.62 90 ASP A N 1
ATOM 722 C CA . ASP A 1 90 ? -12.013 -12.175 6.563 1.00 91.62 90 ASP A CA 1
ATOM 723 C C . ASP A 1 90 ? -11.216 -10.877 6.746 1.00 91.62 90 ASP A C 1
ATOM 725 O O . ASP A 1 90 ? -11.184 -10.309 7.840 1.00 91.62 90 ASP A O 1
ATOM 729 N N . VAL A 1 91 ? -10.573 -10.425 5.663 1.00 91.44 91 VAL A N 1
ATOM 730 C CA . VAL A 1 91 ? -9.772 -9.192 5.592 1.00 91.44 91 VAL A CA 1
ATOM 731 C C . VAL A 1 91 ? -10.127 -8.441 4.315 1.00 91.44 91 VAL A C 1
ATOM 733 O O . VAL A 1 91 ? -9.937 -8.971 3.221 1.00 91.44 91 VAL A O 1
ATOM 736 N N . ASN A 1 92 ? -10.577 -7.197 4.439 1.00 93.56 92 ASN A N 1
ATOM 737 C CA . ASN A 1 92 ? -11.032 -6.364 3.329 1.00 93.56 92 ASN A CA 1
ATOM 738 C C . ASN A 1 92 ? -10.177 -5.103 3.207 1.00 93.56 92 ASN A C 1
ATOM 740 O O . ASN A 1 92 ? -9.914 -4.438 4.203 1.00 93.56 92 ASN A O 1
ATOM 744 N N . LEU A 1 93 ? -9.755 -4.758 1.990 1.00 92.81 93 LEU A N 1
ATOM 745 C CA . LEU A 1 93 ? -9.091 -3.482 1.715 1.00 92.81 93 LEU A CA 1
ATOM 746 C C . LEU A 1 93 ? -10.119 -2.341 1.770 1.00 92.81 93 LEU A C 1
ATOM 748 O O . LEU A 1 93 ? -11.143 -2.408 1.095 1.00 92.81 93 LEU A O 1
ATOM 752 N N . ILE A 1 94 ? -9.820 -1.297 2.540 1.00 93.00 94 ILE A N 1
ATOM 753 C CA . ILE A 1 94 ? -10.644 -0.088 2.683 1.00 93.00 94 ILE A CA 1
ATOM 754 C C . ILE A 1 94 ? -10.122 1.035 1.791 1.00 93.00 94 ILE A C 1
ATOM 756 O O . ILE A 1 94 ? -10.893 1.659 1.067 1.00 93.00 94 ILE A O 1
ATOM 760 N N . THR A 1 95 ? -8.815 1.300 1.838 1.00 91.94 95 THR A N 1
ATOM 761 C CA . THR A 1 95 ? -8.186 2.353 1.034 1.00 91.94 95 THR A CA 1
ATOM 762 C C . THR A 1 95 ? -6.746 1.994 0.680 1.00 91.94 95 THR A C 1
ATOM 764 O O . THR A 1 95 ? -6.060 1.299 1.432 1.00 91.94 95 THR A O 1
ATOM 767 N N . GLU A 1 96 ? -6.294 2.473 -0.474 1.00 92.44 96 GLU A N 1
ATOM 768 C CA . GLU A 1 96 ? -4.910 2.416 -0.939 1.00 92.44 96 GLU A CA 1
ATOM 769 C C . GLU A 1 96 ? -4.478 3.828 -1.353 1.00 92.44 96 GLU A C 1
ATOM 771 O O . GLU A 1 96 ? -5.244 4.559 -1.983 1.00 92.44 96 GLU A O 1
ATOM 776 N N . ALA A 1 97 ? -3.256 4.218 -0.991 1.00 88.94 97 ALA A N 1
ATOM 777 C CA . ALA A 1 97 ? -2.695 5.524 -1.303 1.00 88.94 97 ALA A CA 1
ATOM 778 C C . ALA A 1 97 ? -1.203 5.429 -1.636 1.00 88.94 97 ALA A C 1
ATOM 780 O O . ALA A 1 97 ? -0.429 4.819 -0.899 1.00 88.94 97 ALA A O 1
ATOM 781 N N . ASP A 1 98 ? -0.794 6.102 -2.710 1.00 89.75 98 ASP A N 1
ATOM 782 C CA . ASP A 1 98 ? 0.612 6.297 -3.057 1.00 89.75 98 ASP A CA 1
ATOM 783 C C . ASP A 1 98 ? 1.068 7.661 -2.519 1.00 89.75 98 ASP A C 1
ATOM 785 O O . ASP A 1 98 ? 0.708 8.726 -3.025 1.00 89.75 98 ASP A O 1
ATOM 789 N N . LEU A 1 99 ? 1.837 7.631 -1.436 1.00 87.69 99 LEU A N 1
ATOM 790 C CA . LEU A 1 99 ? 2.315 8.805 -0.722 1.00 87.69 99 LEU A CA 1
ATOM 791 C C . LEU A 1 99 ? 3.714 9.191 -1.199 1.00 87.69 99 LEU A C 1
ATOM 793 O O . LEU A 1 99 ? 4.615 8.359 -1.268 1.00 87.69 99 LEU A O 1
ATOM 797 N N . ARG A 1 100 ? 3.926 10.473 -1.496 1.00 86.69 100 ARG A N 1
ATOM 798 C CA . ARG A 1 100 ? 5.234 10.987 -1.920 1.00 86.69 100 ARG A CA 1
ATOM 799 C C . ARG A 1 100 ? 5.960 11.621 -0.749 1.00 86.69 100 ARG A C 1
ATOM 801 O O . ARG A 1 100 ? 5.501 12.610 -0.186 1.00 86.69 100 ARG A O 1
ATOM 808 N N . TRP A 1 101 ? 7.121 11.073 -0.425 1.00 83.00 101 TRP A N 1
ATOM 809 C CA . TRP A 1 101 ? 8.002 11.575 0.614 1.00 83.00 101 TRP A CA 1
ATOM 810 C C . TRP A 1 101 ? 9.238 12.234 0.012 1.00 83.00 101 TRP A C 1
ATOM 812 O O . TRP A 1 101 ? 10.024 11.584 -0.673 1.00 83.00 101 TRP A O 1
ATOM 822 N N . ASN A 1 102 ? 9.463 13.511 0.308 1.00 78.19 102 ASN A N 1
ATOM 823 C CA . ASN A 1 102 ? 10.738 14.158 0.027 1.00 78.19 102 ASN A CA 1
ATOM 824 C C . ASN A 1 102 ? 11.727 13.856 1.158 1.00 78.19 102 ASN A C 1
ATOM 826 O O . ASN A 1 102 ? 11.598 14.384 2.256 1.00 78.19 102 ASN A O 1
ATOM 830 N N . THR A 1 103 ? 12.749 13.045 0.891 1.00 71.44 103 THR A N 1
ATOM 831 C CA . THR A 1 103 ? 13.726 12.657 1.926 1.00 71.44 103 THR A CA 1
ATOM 832 C C . THR A 1 103 ? 14.633 13.798 2.391 1.00 71.44 103 THR A C 1
ATOM 834 O O . THR A 1 103 ? 15.335 13.650 3.391 1.00 71.44 103 THR A O 1
ATOM 837 N N . ARG A 1 104 ? 14.629 14.938 1.686 1.00 68.94 104 ARG A N 1
ATOM 838 C CA . ARG A 1 104 ? 15.336 16.158 2.099 1.00 68.94 104 ARG A CA 1
ATOM 839 C C . ARG A 1 104 ? 14.498 17.046 3.012 1.00 68.94 104 ARG A C 1
ATOM 841 O O . ARG A 1 104 ? 15.069 17.937 3.639 1.00 68.94 104 ARG A O 1
ATOM 848 N N . SER A 1 105 ? 13.183 16.833 3.079 1.00 71.62 105 SER A N 1
ATOM 849 C CA . SER A 1 105 ? 12.307 17.563 3.988 1.00 71.62 105 SER A CA 1
ATOM 850 C C . SER A 1 105 ? 11.889 16.694 5.172 1.00 71.62 105 SER A C 1
ATOM 852 O O . SER A 1 105 ? 11.756 15.473 5.085 1.00 71.62 105 SER A O 1
ATOM 854 N N . SER A 1 106 ? 11.718 17.345 6.317 1.00 72.81 106 SER A N 1
ATOM 855 C CA . SER A 1 106 ? 11.157 16.744 7.528 1.00 72.81 106 SER A CA 1
ATOM 856 C C . SER A 1 106 ? 9.631 16.880 7.564 1.00 72.81 106 SER A C 1
ATOM 858 O O . SER A 1 106 ? 9.034 16.838 8.638 1.00 72.81 106 SER A O 1
ATOM 860 N N . ASP A 1 107 ? 9.004 17.118 6.409 1.00 82.00 107 ASP A N 1
ATOM 861 C CA . ASP A 1 107 ? 7.573 17.379 6.338 1.00 82.00 107 ASP A CA 1
ATOM 862 C C . ASP A 1 107 ? 6.799 16.109 6.664 1.00 82.00 107 ASP A C 1
ATOM 864 O O . ASP A 1 107 ? 7.107 15.017 6.177 1.00 82.00 107 ASP A O 1
ATOM 868 N N . LYS A 1 108 ? 5.768 16.267 7.490 1.00 86.50 108 LYS A N 1
ATOM 869 C CA . LYS A 1 108 ? 4.856 15.175 7.802 1.00 86.50 108 LYS A CA 1
ATOM 870 C C . LYS A 1 108 ? 3.994 14.871 6.586 1.00 86.50 108 LYS A C 1
ATOM 872 O O . LYS A 1 108 ? 3.473 15.776 5.936 1.00 86.50 108 LYS A O 1
ATOM 877 N N . ILE A 1 109 ? 3.802 13.590 6.324 1.00 89.69 109 ILE A N 1
ATOM 878 C CA . ILE A 1 109 ? 2.924 13.097 5.270 1.00 89.69 109 ILE A CA 1
ATOM 879 C C . ILE A 1 109 ? 1.659 12.596 5.940 1.00 89.69 109 ILE A C 1
ATOM 881 O O . ILE A 1 109 ? 1.728 11.957 6.986 1.00 89.69 109 ILE A O 1
ATOM 885 N N . PHE A 1 110 ? 0.503 12.868 5.351 1.00 90.12 110 PHE A N 1
ATOM 886 C CA . PHE A 1 110 ? -0.756 12.400 5.900 1.00 90.12 110 PHE A CA 1
ATOM 887 C C . PHE A 1 110 ? -1.660 11.808 4.826 1.00 90.12 110 PHE A C 1
ATOM 889 O O . PHE A 1 110 ? -1.618 12.199 3.661 1.00 90.12 110 PHE A O 1
ATOM 896 N N . HIS A 1 111 ? -2.497 10.868 5.245 1.00 92.56 111 HIS A N 1
ATOM 897 C CA . HIS A 1 111 ? -3.586 10.313 4.460 1.00 92.56 111 HIS A CA 1
ATOM 898 C C . HIS A 1 111 ? -4.863 10.379 5.292 1.00 92.56 111 HIS A C 1
ATOM 900 O O . HIS A 1 111 ? -4.874 9.954 6.447 1.00 92.56 111 HIS A O 1
ATOM 906 N N . ILE A 1 112 ? -5.925 10.930 4.709 1.00 92.75 112 ILE A N 1
ATOM 907 C CA . ILE A 1 112 ? -7.228 11.058 5.358 1.00 92.75 112 ILE A CA 1
ATOM 908 C C . ILE A 1 112 ? -8.241 10.266 4.546 1.00 92.75 112 ILE A C 1
ATOM 910 O O . ILE A 1 112 ? -8.296 10.396 3.323 1.00 92.75 112 ILE A O 1
ATOM 914 N N . PHE A 1 113 ? -9.057 9.475 5.229 1.00 92.25 113 PHE A N 1
ATOM 915 C CA . PHE A 1 113 ? -10.176 8.764 4.623 1.00 92.25 113 PHE A CA 1
ATOM 916 C C . PHE A 1 113 ? -11.341 8.666 5.607 1.00 92.25 113 PHE A C 1
ATOM 918 O O . PHE A 1 113 ? -11.189 8.904 6.805 1.00 92.25 113 PHE A O 1
ATOM 925 N N . ARG A 1 114 ? -12.530 8.341 5.097 1.00 91.31 114 ARG A N 1
ATOM 926 C CA . ARG A 1 114 ? -13.748 8.223 5.904 1.00 91.31 114 ARG A CA 1
ATOM 927 C C . ARG A 1 114 ? -14.279 6.801 5.868 1.00 91.31 114 ARG A C 1
ATOM 929 O O . ARG A 1 114 ? -14.364 6.209 4.796 1.00 91.31 114 ARG A O 1
ATOM 936 N N . LEU A 1 115 ? -14.659 6.290 7.032 1.00 88.62 115 LEU A N 1
ATOM 937 C CA . LEU A 1 115 ? -15.242 4.965 7.218 1.00 88.62 115 LEU A CA 1
ATOM 938 C C . LEU A 1 115 ? -16.304 5.049 8.320 1.00 88.62 115 LEU A 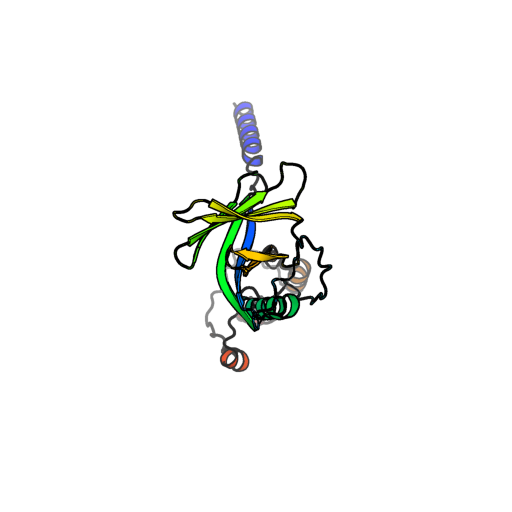C 1
ATOM 940 O O . LEU A 1 115 ? -16.047 5.624 9.374 1.00 88.62 115 LEU A O 1
ATOM 944 N N . ASP A 1 116 ? -17.502 4.514 8.073 1.00 83.56 116 ASP A N 1
ATOM 945 C CA . ASP A 1 116 ? -18.619 4.496 9.033 1.00 83.56 116 ASP A CA 1
ATOM 946 C C . ASP A 1 116 ? -18.933 5.872 9.665 1.00 83.56 116 ASP A C 1
ATOM 948 O O . ASP A 1 116 ? -19.148 5.992 10.872 1.00 83.56 116 ASP A O 1
ATOM 952 N N . SER A 1 117 ? -18.926 6.932 8.844 1.00 83.38 117 SER A N 1
ATOM 953 C CA . SER A 1 117 ? -19.118 8.338 9.262 1.00 83.38 117 SER A CA 1
ATOM 954 C C . SER A 1 117 ? -18.050 8.891 10.218 1.00 83.38 117 SER A C 1
ATOM 956 O O . SER A 1 117 ? -18.228 9.966 10.789 1.00 83.38 117 SER A O 1
ATOM 958 N N . LYS A 1 118 ? -16.923 8.193 10.373 1.00 87.12 118 LYS A N 1
ATOM 959 C CA . LYS A 1 118 ? -15.740 8.648 11.107 1.00 87.12 118 LYS A CA 1
ATOM 960 C C . LYS A 1 118 ? -14.616 8.984 10.138 1.00 87.12 118 LYS A C 1
ATOM 962 O O . LYS A 1 118 ? -14.494 8.375 9.075 1.00 87.12 118 LYS A O 1
ATOM 967 N N . GLU A 1 119 ? -13.786 9.947 10.509 1.00 91.00 119 GLU A N 1
ATOM 968 C CA . GLU A 1 119 ? -12.618 10.349 9.734 1.00 91.00 119 GLU A CA 1
ATOM 969 C C . GLU A 1 119 ? -11.361 9.748 10.354 1.00 91.00 119 GLU A C 1
ATOM 971 O O . GLU A 1 119 ? -11.116 9.884 11.549 1.00 91.00 119 GLU A O 1
ATOM 976 N N . TYR A 1 120 ? -10.571 9.058 9.545 1.00 91.81 120 TYR A N 1
ATOM 977 C CA . TYR A 1 120 ? -9.312 8.465 9.959 1.00 91.81 120 TYR A CA 1
ATOM 978 C C . TYR A 1 120 ? -8.170 9.273 9.356 1.00 91.81 120 TYR A C 1
ATOM 980 O O . TYR A 1 120 ? -8.132 9.500 8.147 1.00 91.81 120 TYR A O 1
ATOM 988 N N . LEU A 1 121 ? -7.240 9.701 10.205 1.00 92.75 121 LEU A N 1
ATOM 989 C CA . LEU A 1 121 ? -6.027 10.416 9.825 1.00 92.75 121 LEU A CA 1
ATOM 990 C C . LEU A 1 121 ? -4.831 9.513 10.104 1.00 92.75 121 LEU A C 1
ATOM 992 O O . LEU A 1 121 ? -4.513 9.245 11.261 1.00 92.75 121 LEU A O 1
ATOM 996 N N . VAL A 1 122 ? -4.150 9.086 9.047 1.00 92.12 122 VAL A N 1
ATOM 997 C CA . VAL A 1 122 ? -2.848 8.427 9.138 1.00 92.12 122 VAL A CA 1
ATOM 998 C C . VAL A 1 122 ? -1.775 9.483 8.935 1.00 92.12 122 VAL A C 1
ATOM 1000 O O . VAL A 1 122 ? -1.771 10.168 7.915 1.00 92.12 122 VAL A O 1
ATOM 1003 N N . LEU A 1 123 ? -0.874 9.619 9.897 1.00 91.94 123 LEU A N 1
ATOM 1004 C CA . LEU A 1 123 ? 0.244 10.546 9.879 1.00 91.94 123 LEU A CA 1
ATOM 1005 C C . LEU A 1 123 ? 1.542 9.743 9.853 1.00 91.94 123 LEU A C 1
ATOM 1007 O O . LEU A 1 123 ? 1.760 8.861 10.677 1.00 91.94 123 LEU A O 1
ATOM 1011 N N . ILE A 1 124 ? 2.405 10.061 8.899 1.00 89.44 124 ILE A N 1
ATOM 1012 C CA . ILE A 1 124 ? 3.731 9.480 8.754 1.00 89.44 124 ILE A CA 1
ATOM 1013 C C . ILE A 1 124 ? 4.734 10.617 8.905 1.00 89.44 124 ILE A C 1
ATOM 1015 O O . ILE A 1 124 ? 4.830 11.506 8.054 1.00 89.44 124 ILE A O 1
ATOM 1019 N N . SER A 1 125 ? 5.476 10.591 10.003 1.00 87.94 125 SER A N 1
ATOM 1020 C CA . SER A 1 125 ? 6.481 11.596 10.326 1.00 87.94 125 SER A CA 1
ATOM 1021 C C . SER A 1 125 ? 7.880 11.040 10.032 1.00 87.94 125 SER A C 1
ATOM 1023 O O . SER A 1 125 ? 8.271 10.026 10.623 1.00 87.94 125 SER A O 1
ATOM 1025 N N . PRO A 1 126 ? 8.651 11.668 9.125 1.00 75.62 126 PRO A N 1
ATOM 1026 C CA . PRO A 1 126 ? 10.036 11.292 8.886 1.00 75.62 126 PRO A CA 1
ATOM 1027 C C . PRO A 1 126 ? 10.934 11.647 10.081 1.00 75.62 126 PRO A C 1
ATOM 1029 O O . PRO A 1 126 ? 10.597 12.526 10.875 1.00 75.62 126 PRO A O 1
ATOM 1032 N N . PRO A 1 127 ? 12.092 10.986 10.220 1.00 69.00 127 PRO A N 1
ATOM 1033 C CA . PRO A 1 127 ? 12.974 11.195 11.354 1.00 69.00 127 PRO A CA 1
ATOM 1034 C C . PRO A 1 127 ? 13.763 12.491 11.177 1.00 69.00 127 PRO A C 1
ATOM 1036 O O . PRO A 1 127 ? 14.160 12.845 10.063 1.00 69.00 127 PRO A O 1
ATOM 1039 N N . ASP A 1 128 ? 14.079 13.156 12.285 1.00 61.47 128 ASP A N 1
ATOM 1040 C CA . ASP A 1 128 ? 14.913 14.354 12.258 1.00 61.47 128 ASP A CA 1
ATOM 1041 C C . ASP A 1 128 ? 16.345 14.005 11.813 1.00 61.47 128 ASP A C 1
ATOM 1043 O O . ASP A 1 128 ? 17.048 13.266 12.507 1.00 61.47 128 ASP A O 1
ATOM 1047 N N . ARG A 1 129 ? 16.708 14.488 10.612 1.00 58.38 129 ARG A N 1
ATOM 1048 C CA . ARG A 1 129 ? 18.016 14.667 9.929 1.00 58.38 129 ARG A CA 1
ATOM 1049 C C . ARG A 1 129 ? 19.110 13.582 9.991 1.00 58.38 129 ARG A C 1
ATOM 1051 O O . ARG A 1 129 ? 19.983 13.593 9.127 1.00 58.38 129 ARG A O 1
ATOM 1058 N N . ASN A 1 130 ? 19.086 12.632 10.924 1.00 58.28 130 ASN A N 1
ATOM 1059 C CA . ASN A 1 130 ? 20.203 11.731 11.224 1.00 58.28 130 ASN A CA 1
ATOM 1060 C C . ASN A 1 130 ? 19.844 10.231 11.182 1.00 58.28 130 ASN A C 1
ATOM 1062 O O . ASN A 1 130 ? 20.733 9.390 11.068 1.00 58.28 130 ASN A O 1
ATOM 1066 N N . ARG A 1 131 ? 18.555 9.856 11.213 1.00 63.09 131 ARG A N 1
ATOM 1067 C CA . ARG A 1 131 ? 18.127 8.441 11.175 1.00 63.09 131 ARG A CA 1
ATOM 1068 C C . ARG A 1 131 ? 17.517 8.058 9.831 1.00 63.09 131 ARG A C 1
ATOM 1070 O O . ARG A 1 131 ? 16.311 7.933 9.699 1.00 63.09 131 ARG A O 1
ATOM 1077 N N . LYS A 1 132 ? 18.338 7.855 8.800 1.00 65.06 132 LYS A N 1
ATOM 1078 C CA . LYS A 1 132 ? 17.854 7.475 7.458 1.00 65.06 132 LYS A CA 1
ATOM 1079 C C . LYS A 1 132 ? 16.975 6.205 7.533 1.00 65.06 132 LYS A C 1
ATOM 1081 O O . LYS A 1 132 ? 17.523 5.118 7.708 1.00 65.06 132 LYS A O 1
ATOM 1086 N N . ARG A 1 133 ? 15.651 6.356 7.327 1.00 69.19 133 ARG A N 1
ATOM 1087 C CA . ARG A 1 133 ? 14.582 5.317 7.265 1.00 69.19 133 ARG A CA 1
ATOM 1088 C C . ARG A 1 133 ? 13.776 5.025 8.545 1.00 69.19 133 ARG A C 1
ATOM 1090 O O . ARG A 1 133 ? 12.933 4.133 8.491 1.00 69.19 133 ARG A O 1
ATOM 1097 N N . GLN A 1 134 ? 13.970 5.747 9.651 1.00 79.56 134 GLN A N 1
ATOM 1098 C CA . GLN A 1 134 ? 13.079 5.607 10.815 1.00 79.56 134 GLN A CA 1
ATOM 1099 C C . GLN A 1 134 ? 11.825 6.476 10.651 1.00 79.56 134 GLN A C 1
ATOM 1101 O O . GLN A 1 134 ? 11.956 7.678 10.513 1.00 79.56 134 GLN A O 1
ATOM 1106 N N . LEU A 1 135 ? 10.624 5.916 10.659 1.00 82.06 135 LEU A N 1
ATOM 1107 C CA . LEU A 1 135 ? 9.380 6.681 10.564 1.00 82.06 135 LEU A CA 1
ATOM 1108 C C . LEU A 1 135 ? 8.570 6.531 11.844 1.00 82.06 135 LEU A C 1
ATOM 1110 O O . LEU A 1 135 ? 8.504 5.433 12.390 1.00 82.06 135 LEU A O 1
ATOM 1114 N N . SER A 1 136 ? 7.930 7.614 12.275 1.00 88.25 136 SER A N 1
ATOM 1115 C CA . SER A 1 136 ? 6.827 7.541 13.232 1.00 88.25 136 SER A CA 1
ATOM 1116 C C . SER A 1 136 ? 5.509 7.471 12.463 1.00 88.25 136 SER A C 1
ATOM 1118 O O . SER A 1 136 ? 5.306 8.212 11.497 1.00 88.25 136 SER A O 1
ATOM 1120 N N . ILE A 1 137 ? 4.653 6.535 12.855 1.00 89.00 137 ILE A N 1
ATOM 1121 C CA . ILE A 1 137 ? 3.344 6.284 12.267 1.00 89.00 137 ILE A CA 1
ATOM 1122 C C . ILE A 1 137 ? 2.308 6.474 13.361 1.00 89.00 137 ILE A C 1
ATOM 1124 O O . ILE A 1 137 ? 2.295 5.741 14.350 1.00 89.00 137 ILE A O 1
ATOM 1128 N N . GLU A 1 138 ? 1.404 7.417 13.135 1.00 90.69 138 GLU A N 1
ATOM 1129 C CA . GLU A 1 138 ? 0.292 7.703 14.027 1.00 90.69 138 GLU A CA 1
ATOM 1130 C C . GLU A 1 138 ? -1.023 7.525 13.259 1.00 90.69 138 GLU A C 1
ATOM 1132 O O .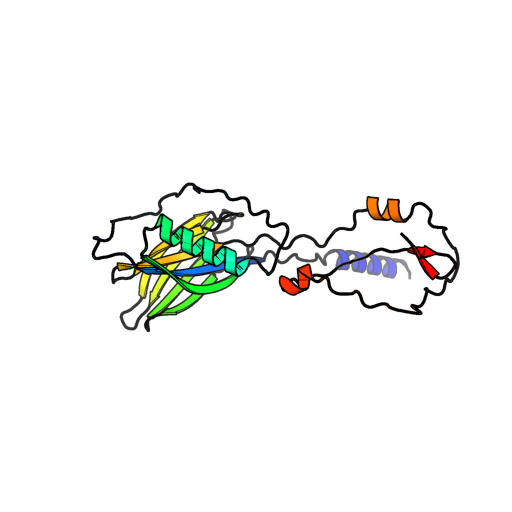 GLU A 1 138 ? -1.168 8.005 12.133 1.00 90.69 138 GLU A O 1
ATOM 1137 N N . VAL A 1 139 ? -2.002 6.844 13.850 1.00 90.94 139 VAL A N 1
ATOM 1138 C CA . VAL A 1 139 ? -3.356 6.723 13.292 1.00 90.94 139 VAL A CA 1
ATOM 1139 C C . VAL A 1 139 ? -4.334 7.305 14.288 1.00 90.94 139 VAL A C 1
ATOM 1141 O O . VAL A 1 139 ? -4.383 6.890 15.444 1.00 90.94 139 VAL A O 1
ATOM 1144 N N . PHE A 1 140 ? -5.152 8.240 13.824 1.00 91.12 140 PHE A N 1
ATOM 1145 C CA . PHE A 1 140 ? -6.188 8.872 14.619 1.00 91.12 140 PHE A CA 1
ATOM 1146 C C . PHE A 1 140 ? -7.565 8.596 14.039 1.00 91.12 140 PHE A C 1
ATOM 1148 O O . PHE A 1 140 ? -7.760 8.679 12.832 1.00 91.12 140 PHE A O 1
ATOM 1155 N N . GLU A 1 141 ? -8.525 8.348 14.919 1.00 90.94 141 GLU A N 1
ATOM 1156 C CA . GLU A 1 141 ? -9.953 8.373 14.616 1.00 90.94 141 GLU A CA 1
ATOM 1157 C C . GLU A 1 141 ? -10.533 9.700 15.113 1.00 90.94 141 GLU A C 1
ATOM 1159 O O . GLU A 1 141 ? -10.379 10.060 16.282 1.00 90.94 141 GLU A O 1
ATOM 1164 N N . GLN A 1 142 ? -11.196 10.428 14.225 1.00 89.31 142 GLN A N 1
ATOM 1165 C CA . GLN A 1 142 ? -11.849 11.701 14.476 1.00 89.31 142 GLN A CA 1
ATOM 1166 C C . GLN A 1 142 ? -13.352 11.570 14.212 1.00 89.31 142 GLN A C 1
ATOM 1168 O O . GLN A 1 142 ? -13.800 11.053 13.189 1.00 89.31 142 GLN A O 1
ATOM 1173 N N . SER A 1 143 ? -14.141 12.045 15.170 1.00 82.94 143 SER A N 1
ATOM 1174 C CA . SER A 1 143 ? -15.603 12.098 15.103 1.00 82.94 143 SER A CA 1
ATOM 1175 C C . SER A 1 143 ? -16.103 13.397 15.733 1.00 82.94 143 SER A C 1
ATOM 1177 O O . SER A 1 143 ? -15.310 14.156 16.296 1.00 82.94 143 SER A O 1
ATOM 1179 N N . GLU A 1 144 ? -17.417 13.623 15.720 1.00 75.81 144 GLU A N 1
ATOM 1180 C CA . GLU A 1 144 ? -18.043 14.726 16.468 1.00 75.81 144 GLU A CA 1
ATOM 1181 C C . GLU A 1 144 ? -17.700 14.696 17.970 1.00 75.81 144 GLU A C 1
ATOM 1183 O O . GLU A 1 144 ? -17.645 15.737 18.615 1.00 75.81 144 GLU A O 1
ATOM 1188 N N . MET A 1 145 ? -17.395 13.514 18.523 1.00 70.69 145 MET A N 1
ATOM 1189 C CA . MET A 1 145 ? -17.027 13.320 19.932 1.00 70.69 145 MET A CA 1
ATOM 1190 C C . MET A 1 145 ? -15.543 13.609 20.236 1.00 70.69 145 MET A C 1
ATOM 1192 O O . MET A 1 145 ? -15.112 13.445 21.377 1.00 70.69 145 MET A O 1
ATOM 1196 N N . GLY A 1 146 ? -14.741 14.000 19.238 1.00 81.00 146 GLY A N 1
ATOM 1197 C CA . GLY A 1 146 ? -13.319 14.326 19.385 1.00 81.00 146 GLY A CA 1
ATOM 1198 C C . GLY A 1 146 ? -12.367 13.366 18.662 1.00 81.00 146 GLY A C 1
ATOM 1199 O O . GLY A 1 146 ? -12.784 12.511 17.875 1.00 81.00 146 GLY A O 1
ATOM 1200 N N . LYS A 1 147 ? -11.064 13.537 18.926 1.00 87.44 147 LYS A N 1
ATOM 1201 C CA . LYS A 1 147 ? -9.947 12.810 18.299 1.00 87.44 147 LYS A CA 1
ATOM 1202 C C . LYS A 1 147 ? -9.377 11.759 19.260 1.00 87.44 147 LYS A C 1
ATOM 1204 O O . LYS A 1 147 ? -9.043 12.086 20.394 1.00 87.44 147 LYS A O 1
ATOM 1209 N N . SER A 1 148 ? -9.229 10.514 18.811 1.00 86.75 148 SER A N 1
ATOM 1210 C CA . SER A 1 148 ? -8.589 9.420 19.559 1.00 86.75 148 SER A CA 1
ATOM 1211 C C . SER A 1 148 ? -7.420 8.821 18.789 1.00 86.75 148 SER A C 1
ATOM 1213 O O . SER A 1 148 ? -7.561 8.539 17.603 1.00 86.75 148 SER A O 1
ATOM 1215 N N . SER A 1 149 ? -6.292 8.604 19.468 1.00 90.19 149 SER A N 1
ATOM 1216 C CA . SER A 1 149 ? -5.157 7.855 18.916 1.00 90.19 149 SER A CA 1
ATOM 1217 C C . SER A 1 149 ? -5.463 6.357 18.933 1.00 90.19 149 SER A C 1
ATOM 1219 O O . SER A 1 149 ? -5.883 5.836 19.966 1.00 90.19 149 SER A O 1
ATOM 1221 N N . LEU A 1 150 ? -5.302 5.694 17.790 1.00 88.38 150 LEU A N 1
ATOM 1222 C CA . LEU A 1 150 ? -5.493 4.252 17.606 1.00 88.38 150 LEU A CA 1
ATOM 1223 C C . LEU A 1 150 ? -4.170 3.507 17.406 1.00 88.38 150 LEU A C 1
ATOM 1225 O O . LEU A 1 150 ? -4.069 2.331 17.744 1.00 88.38 150 LEU A O 1
ATOM 1229 N N . LEU A 1 151 ? -3.166 4.183 16.849 1.00 87.38 151 LEU A N 1
ATOM 1230 C CA . LEU A 1 151 ? -1.829 3.646 16.629 1.00 87.38 151 LEU A CA 1
ATOM 1231 C C . LEU A 1 151 ? -0.818 4.770 16.839 1.00 87.38 151 LEU A C 1
ATOM 1233 O O . LEU A 1 151 ? -1.023 5.871 16.338 1.00 87.38 151 LEU A O 1
ATOM 1237 N N . ASP A 1 152 ? 0.264 4.471 17.544 1.00 87.75 152 ASP A N 1
ATOM 1238 C CA . ASP A 1 152 ? 1.451 5.317 17.656 1.00 87.75 152 ASP A CA 1
ATOM 1239 C C . ASP A 1 152 ? 2.655 4.376 17.706 1.00 87.75 152 ASP A C 1
ATOM 1241 O O . ASP A 1 152 ? 2.778 3.545 18.613 1.00 87.75 152 ASP A O 1
ATOM 1245 N N . THR A 1 153 ? 3.465 4.361 16.651 1.00 82.88 153 THR A N 1
ATOM 1246 C CA . THR A 1 153 ? 4.574 3.412 16.522 1.00 82.88 153 THR A CA 1
ATOM 1247 C C . THR A 1 153 ? 5.710 3.997 15.704 1.00 82.88 153 THR A C 1
ATOM 1249 O O . THR A 1 153 ? 5.515 4.514 14.607 1.00 82.88 153 THR A O 1
ATOM 1252 N N . GLU A 1 154 ? 6.932 3.824 16.201 1.00 85.62 154 GLU A N 1
ATOM 1253 C CA . GLU A 1 154 ? 8.147 4.094 15.441 1.00 85.62 154 GLU A CA 1
ATOM 1254 C C . GLU A 1 154 ? 8.699 2.819 14.802 1.00 85.62 154 GLU A C 1
ATOM 1256 O O . GLU A 1 154 ? 8.822 1.780 15.453 1.00 85.62 154 GLU A O 1
ATOM 1261 N N . ILE A 1 155 ? 9.092 2.908 13.532 1.00 79.81 155 ILE A N 1
ATOM 1262 C CA . ILE A 1 155 ? 9.648 1.786 12.774 1.00 79.81 155 ILE A CA 1
ATOM 1263 C C . ILE A 1 155 ? 10.857 2.186 11.954 1.00 79.81 155 ILE A C 1
ATOM 1265 O O . ILE A 1 155 ? 11.008 3.336 11.566 1.00 79.81 155 ILE A O 1
ATOM 1269 N N . ILE A 1 156 ? 11.670 1.203 11.581 1.00 81.00 156 ILE A N 1
ATOM 1270 C CA . ILE A 1 156 ? 12.637 1.345 10.493 1.00 81.00 156 ILE A CA 1
ATOM 1271 C C . ILE A 1 156 ? 12.038 0.659 9.268 1.00 81.00 156 ILE A C 1
ATOM 1273 O O . ILE A 1 156 ? 11.823 -0.553 9.288 1.00 81.00 156 ILE A O 1
ATOM 1277 N N . LEU A 1 157 ? 11.756 1.423 8.210 1.00 73.69 157 LEU A N 1
ATOM 1278 C CA . LEU A 1 157 ? 11.135 0.870 7.007 1.00 73.69 157 LEU A CA 1
ATOM 1279 C C . LEU A 1 157 ? 12.050 -0.166 6.333 1.00 73.69 157 LEU A C 1
ATOM 1281 O O . LEU A 1 157 ? 13.192 0.165 5.984 1.00 73.69 157 LEU A O 1
ATOM 1285 N N . PRO A 1 158 ? 11.559 -1.392 6.081 1.00 69.75 158 PRO A N 1
ATOM 1286 C CA . PRO A 1 158 ? 12.299 -2.369 5.302 1.00 69.75 158 PRO A CA 1
ATOM 1287 C C . PRO A 1 158 ? 12.290 -1.985 3.814 1.00 69.75 158 PRO A C 1
ATOM 1289 O O . PRO A 1 158 ? 11.262 -1.608 3.265 1.00 69.75 158 PRO A O 1
ATOM 1292 N N . GLU A 1 159 ? 13.430 -2.110 3.131 1.00 66.19 159 GLU A N 1
ATOM 1293 C CA . GLU A 1 159 ? 13.544 -1.716 1.711 1.00 66.19 159 GLU A CA 1
ATOM 1294 C C . GLU A 1 159 ? 12.906 -2.704 0.732 1.00 66.19 159 GLU A C 1
ATOM 1296 O O . GLU A 1 159 ? 12.613 -2.343 -0.400 1.00 66.19 159 GLU A O 1
ATOM 1301 N N . LYS A 1 160 ? 12.750 -3.963 1.144 1.00 63.56 160 LYS A N 1
ATOM 1302 C CA . LYS A 1 160 ? 12.286 -5.056 0.277 1.00 63.56 160 LYS A CA 1
ATOM 1303 C C . LYS A 1 160 ? 10.989 -5.699 0.752 1.00 63.56 160 LYS A C 1
ATOM 1305 O O . LYS A 1 160 ? 10.410 -6.490 0.020 1.00 63.56 160 LYS A O 1
ATOM 1310 N N . ASN A 1 161 ? 10.557 -5.380 1.971 1.00 68.06 161 ASN A N 1
ATOM 1311 C CA . ASN A 1 161 ? 9.427 -6.044 2.609 1.00 68.06 161 ASN A CA 1
ATOM 1312 C C . ASN A 1 161 ? 8.268 -5.064 2.790 1.00 68.06 161 ASN A C 1
ATOM 1314 O O . ASN A 1 161 ? 8.419 -3.849 2.645 1.00 68.06 161 ASN A O 1
ATOM 1318 N N . ILE A 1 162 ? 7.112 -5.620 3.125 1.00 74.12 162 ILE A N 1
ATOM 1319 C CA . ILE A 1 162 ? 5.919 -4.877 3.513 1.00 74.12 162 ILE A CA 1
ATOM 1320 C C . ILE A 1 162 ? 5.857 -4.877 5.043 1.00 74.12 162 ILE A C 1
ATOM 1322 O O . ILE A 1 162 ? 6.034 -5.924 5.668 1.00 74.12 162 ILE A O 1
ATOM 1326 N N . ALA A 1 163 ? 5.650 -3.711 5.651 1.00 80.50 163 ALA A N 1
ATOM 1327 C CA . ALA A 1 163 ? 5.428 -3.578 7.086 1.00 80.50 163 ALA A CA 1
ATOM 1328 C C . ALA A 1 163 ? 3.923 -3.482 7.356 1.00 80.50 163 ALA A C 1
ATOM 1330 O O . ALA A 1 163 ? 3.270 -2.620 6.779 1.00 80.50 163 ALA A O 1
ATOM 1331 N N . VAL A 1 164 ? 3.383 -4.349 8.219 1.00 84.19 164 VAL A N 1
ATOM 1332 C CA . VAL A 1 164 ? 1.947 -4.392 8.542 1.00 84.19 164 VAL A CA 1
ATOM 1333 C C . VAL A 1 164 ? 1.732 -4.173 10.039 1.00 84.19 164 VAL A C 1
ATOM 1335 O O . VAL A 1 164 ? 2.317 -4.879 10.859 1.00 84.19 164 VAL A O 1
ATOM 1338 N N . PHE A 1 165 ? 0.861 -3.226 10.384 1.00 84.94 165 PHE A N 1
ATOM 1339 C CA . PHE A 1 165 ? 0.508 -2.825 11.746 1.00 84.94 165 PHE A CA 1
ATOM 1340 C C . PHE A 1 165 ? -0.954 -3.143 12.018 1.00 84.94 165 PHE A C 1
ATOM 1342 O O . PHE A 1 165 ? -1.823 -2.570 11.372 1.00 84.94 165 PHE A O 1
ATOM 1349 N N . GLY A 1 166 ? -1.228 -4.039 12.965 1.00 85.56 166 GLY A N 1
ATOM 1350 C CA . GLY A 1 166 ? -2.586 -4.304 13.441 1.00 85.56 166 GLY A CA 1
ATOM 1351 C C . GLY A 1 166 ? -2.946 -3.414 14.629 1.00 85.56 166 GLY A C 1
ATOM 1352 O O . GLY A 1 166 ? -2.130 -3.246 15.531 1.00 85.56 166 GLY A O 1
ATOM 1353 N N . PHE A 1 167 ? -4.157 -2.868 14.643 1.00 86.44 167 PHE A N 1
ATOM 1354 C CA . PHE A 1 167 ? -4.719 -2.090 15.752 1.00 86.44 167 PHE A CA 1
ATOM 1355 C C . PHE A 1 167 ? -6.244 -2.259 15.792 1.00 86.44 167 PHE A C 1
ATOM 1357 O O . PHE A 1 167 ? -6.829 -2.874 14.903 1.00 86.44 167 PHE A O 1
ATOM 1364 N N . GLU A 1 168 ? -6.905 -1.753 16.830 1.00 86.31 168 GLU A N 1
ATOM 1365 C CA . GLU A 1 168 ? -8.360 -1.852 16.988 1.00 86.31 168 GLU A CA 1
ATOM 1366 C C . GLU A 1 168 ? -8.982 -0.466 17.179 1.00 86.31 168 GLU A C 1
ATOM 1368 O O . GLU A 1 168 ? -8.335 0.450 17.687 1.00 86.31 168 GLU A O 1
ATOM 1373 N N . ASP A 1 169 ? -10.245 -0.300 16.783 1.00 84.38 169 ASP A N 1
ATOM 1374 C CA . ASP A 1 169 ? -11.019 0.875 17.189 1.00 84.38 169 ASP A CA 1
ATOM 1375 C C . ASP A 1 169 ? -11.554 0.748 18.626 1.00 84.38 169 ASP A C 1
ATOM 1377 O O . ASP A 1 169 ? -11.420 -0.274 19.301 1.00 84.38 169 ASP A O 1
ATOM 1381 N N . LYS A 1 170 ? -12.259 1.787 19.091 1.00 82.12 170 LYS A N 1
ATOM 1382 C CA . LYS A 1 170 ? -12.922 1.797 20.408 1.00 82.12 170 LYS A CA 1
ATOM 1383 C C . LYS A 1 170 ? -13.946 0.669 20.612 1.00 82.12 170 LYS A C 1
ATOM 1385 O O . LYS A 1 170 ? -14.346 0.422 21.746 1.00 82.12 170 LYS A O 1
ATOM 1390 N N . LYS A 1 171 ? -14.425 0.032 19.540 1.00 83.00 171 LYS A N 1
ATOM 1391 C CA . LYS A 1 171 ? -15.392 -1.074 19.579 1.00 83.00 171 LYS A CA 1
ATOM 1392 C C . LYS A 1 171 ? -14.700 -2.444 19.527 1.00 83.00 171 LYS A C 1
ATOM 1394 O O . LYS A 1 171 ? -15.396 -3.458 19.528 1.00 83.00 171 LYS A O 1
ATOM 1399 N N . GLY A 1 172 ? -13.365 -2.485 19.492 1.00 81.06 172 GLY A N 1
ATOM 1400 C CA . GLY A 1 172 ? -12.574 -3.711 19.372 1.00 81.06 172 GLY A CA 1
ATOM 1401 C C . GLY A 1 172 ? -12.558 -4.294 17.956 1.00 81.06 172 GLY A C 1
ATOM 1402 O O . GLY A 1 172 ? -12.281 -5.482 17.771 1.00 81.06 172 GLY A O 1
ATOM 1403 N N . LYS A 1 173 ? -12.920 -3.497 16.943 1.00 86.38 173 LYS A N 1
ATOM 1404 C CA . LYS A 1 173 ? -12.908 -3.919 15.541 1.00 86.38 173 LYS A CA 1
ATOM 1405 C C . LYS A 1 173 ? -11.471 -3.836 15.008 1.00 86.38 173 LYS A C 1
ATOM 1407 O O . LYS A 1 173 ? -10.867 -2.770 15.131 1.00 86.38 173 LYS A O 1
ATOM 1412 N N . PRO A 1 174 ? -10.911 -4.922 14.442 1.00 89.69 174 PRO A N 1
ATOM 1413 C CA . PRO A 1 174 ? -9.513 -4.954 14.034 1.00 89.69 174 PRO A CA 1
ATOM 1414 C C . PRO A 1 174 ? -9.294 -4.286 12.674 1.00 89.69 174 PRO A C 1
ATOM 1416 O O . PRO A 1 174 ? -10.014 -4.541 11.707 1.00 89.69 174 PRO A O 1
ATOM 1419 N N . TYR A 1 175 ? -8.236 -3.494 12.597 1.00 90.75 175 TYR A N 1
ATOM 1420 C CA . TYR A 1 175 ? -7.762 -2.797 11.413 1.00 90.75 175 TYR A CA 1
ATOM 1421 C C . TYR A 1 175 ? -6.276 -3.055 11.208 1.00 90.75 175 TYR A C 1
ATOM 1423 O O . TYR A 1 175 ? -5.543 -3.349 12.154 1.00 90.75 175 TYR A O 1
ATOM 1431 N N . PHE A 1 176 ? -5.830 -2.938 9.959 1.00 90.19 176 PHE A N 1
ATOM 1432 C CA . PHE A 1 176 ? -4.436 -3.145 9.593 1.00 90.19 176 PHE A CA 1
ATOM 1433 C C . PHE A 1 176 ? -3.952 -2.045 8.664 1.00 90.19 176 PHE A C 1
ATOM 1435 O O . PHE A 1 176 ? -4.590 -1.744 7.660 1.00 90.19 176 PHE A O 1
ATOM 1442 N N . LEU A 1 177 ? -2.795 -1.475 8.973 1.00 88.94 177 LEU A N 1
ATOM 1443 C CA . LEU A 1 177 ? -2.097 -0.520 8.128 1.00 88.94 177 LEU A CA 1
ATOM 1444 C C . LEU A 1 177 ? -0.863 -1.194 7.541 1.00 88.94 177 LEU A C 1
ATOM 1446 O O . LEU A 1 177 ? 0.018 -1.629 8.274 1.00 88.94 177 LEU A O 1
ATOM 1450 N N . SER A 1 178 ? -0.797 -1.264 6.225 1.00 88.00 178 SER A N 1
ATOM 1451 C CA . SER A 1 178 ? 0.337 -1.794 5.490 1.00 88.00 178 SER A CA 1
ATOM 1452 C C . SER A 1 178 ? 1.091 -0.680 4.786 1.00 88.00 178 SER A C 1
ATOM 1454 O O . SER A 1 178 ? 0.488 0.223 4.203 1.00 88.00 178 SER A O 1
ATOM 1456 N N . ILE A 1 179 ? 2.418 -0.741 4.855 1.00 84.44 179 ILE A N 1
ATOM 1457 C CA . ILE A 1 179 ? 3.326 0.242 4.279 1.00 84.44 179 ILE A CA 1
ATOM 1458 C C . ILE A 1 179 ? 4.441 -0.480 3.529 1.00 84.44 179 ILE A C 1
ATOM 1460 O O . ILE A 1 179 ? 5.124 -1.354 4.070 1.00 84.44 179 ILE A O 1
ATOM 1464 N N . HIS A 1 180 ? 4.660 -0.072 2.283 1.00 80.19 180 HIS A N 1
ATOM 1465 C CA . HIS A 1 180 ? 5.671 -0.639 1.406 1.00 80.19 180 HIS A CA 1
ATOM 1466 C C . HIS A 1 180 ? 6.436 0.449 0.647 1.00 80.19 180 HIS A C 1
ATOM 1468 O O . HIS A 1 180 ? 5.852 1.414 0.155 1.00 80.19 180 HIS A O 1
ATOM 1474 N N . LEU A 1 181 ? 7.752 0.266 0.522 1.00 77.69 181 LEU A N 1
ATOM 1475 C CA . LEU A 1 181 ? 8.594 1.055 -0.371 1.00 77.69 181 LEU A CA 1
ATOM 1476 C C . LEU A 1 181 ? 8.723 0.311 -1.706 1.00 77.69 181 LEU A C 1
ATOM 1478 O O . LEU A 1 181 ? 9.463 -0.676 -1.749 1.00 77.69 181 LEU A O 1
ATOM 1482 N N . PRO A 1 182 ? 8.038 0.744 -2.782 1.00 74.19 182 PRO A N 1
ATOM 1483 C CA . PRO A 1 182 ? 8.259 0.159 -4.090 1.00 74.19 182 PRO A CA 1
ATOM 1484 C C . PRO A 1 182 ? 9.741 0.286 -4.477 1.00 74.19 182 PRO A C 1
ATOM 1486 O O . PRO A 1 182 ? 10.381 1.306 -4.182 1.00 74.19 182 PRO A O 1
ATOM 1489 N N . PRO A 1 183 ? 10.310 -0.741 -5.131 1.00 71.56 183 PRO A N 1
ATOM 1490 C CA . PRO A 1 183 ? 11.666 -0.658 -5.642 1.00 71.56 183 PRO A CA 1
ATOM 1491 C C . PRO A 1 183 ? 11.764 0.512 -6.631 1.00 71.56 183 PRO A C 1
ATOM 1493 O O . PRO A 1 183 ? 10.797 0.790 -7.349 1.00 71.56 183 PRO A O 1
ATOM 1496 N N . PRO A 1 184 ? 12.916 1.204 -6.694 1.00 70.44 184 PRO A N 1
ATOM 1497 C CA . PRO A 1 184 ? 13.107 2.238 -7.698 1.00 70.44 184 PRO A CA 1
ATOM 1498 C C . PRO A 1 184 ? 12.893 1.629 -9.090 1.00 70.44 184 PRO A C 1
ATOM 1500 O O . PRO A 1 184 ? 13.243 0.459 -9.297 1.00 70.44 184 PRO A O 1
ATOM 1503 N N . PRO A 1 185 ? 12.332 2.396 -10.042 1.00 68.12 185 PRO A N 1
ATOM 1504 C CA . PRO A 1 185 ? 12.144 1.903 -11.395 1.00 68.12 185 PRO A CA 1
ATOM 1505 C C . PRO A 1 185 ? 13.485 1.377 -11.922 1.00 68.12 185 PRO A C 1
ATOM 1507 O O . PRO A 1 185 ? 14.520 2.018 -11.690 1.00 68.12 185 PRO A O 1
ATOM 1510 N N . PRO A 1 186 ? 13.499 0.204 -12.583 1.00 66.50 186 PRO A N 1
ATOM 1511 C CA . PRO A 1 186 ? 14.730 -0.331 -13.131 1.00 66.50 186 PRO A CA 1
ATOM 1512 C C . PRO A 1 186 ? 15.353 0.725 -14.048 1.00 66.50 186 PRO A C 1
ATOM 1514 O O . PRO A 1 186 ? 14.623 1.414 -14.772 1.00 66.50 186 PRO A O 1
ATOM 1517 N N . PRO A 1 187 ? 16.688 0.887 -14.019 1.00 70.00 187 PRO A N 1
ATOM 1518 C CA . PRO A 1 187 ? 17.341 1.793 -14.944 1.00 70.00 187 PRO A CA 1
ATOM 1519 C C . PRO A 1 187 ? 16.934 1.406 -16.372 1.00 70.00 187 PRO A C 1
ATOM 1521 O O . PRO A 1 187 ? 16.797 0.208 -16.655 1.00 70.00 187 PRO A O 1
ATOM 1524 N N . PRO A 1 188 ? 16.727 2.387 -17.271 1.00 66.31 188 PRO A N 1
ATOM 1525 C CA . PRO A 1 188 ? 16.428 2.087 -18.663 1.00 66.31 188 PRO A CA 1
ATOM 1526 C C . PRO A 1 188 ? 17.481 1.107 -19.193 1.00 66.31 188 PRO A C 1
ATOM 1528 O O . PRO A 1 188 ? 18.651 1.230 -18.808 1.00 66.31 188 PRO A O 1
ATOM 1531 N N . PRO A 1 189 ? 17.087 0.116 -20.016 1.00 64.19 189 PRO A N 1
ATOM 1532 C CA . PRO A 1 189 ? 17.990 -0.923 -20.488 1.00 64.19 189 PRO A CA 1
ATOM 1533 C C . PRO A 1 189 ? 19.235 -0.276 -21.091 1.00 64.19 189 PRO A C 1
ATOM 1535 O O . PRO A 1 189 ? 19.182 0.358 -22.144 1.00 64.19 189 PRO A O 1
ATOM 1538 N N . GLN A 1 190 ? 20.358 -0.394 -20.384 1.00 58.16 190 GLN A N 1
ATOM 1539 C CA . GLN A 1 190 ? 21.636 0.073 -20.890 1.00 58.16 190 GLN A CA 1
ATOM 1540 C C . GLN A 1 190 ? 22.035 -0.911 -21.982 1.00 58.16 190 GLN A C 1
ATOM 1542 O O . GLN A 1 190 ? 22.372 -2.058 -21.682 1.00 58.16 190 GLN A O 1
ATOM 1547 N N . VAL A 1 191 ? 21.955 -0.482 -23.245 1.00 60.97 191 VAL A N 1
ATOM 1548 C CA . VAL A 1 191 ? 22.511 -1.247 -24.363 1.00 60.97 191 VAL A CA 1
ATOM 1549 C C . VAL A 1 191 ? 23.975 -1.492 -24.018 1.00 60.97 191 VAL A C 1
ATOM 1551 O O . VAL A 1 191 ? 24.760 -0.547 -23.890 1.00 60.97 191 VAL A O 1
ATOM 1554 N N . LYS A 1 192 ? 24.337 -2.749 -23.750 1.00 71.94 192 LYS A N 1
ATOM 1555 C CA . LYS A 1 192 ? 25.688 -3.069 -23.293 1.00 71.94 192 LYS A CA 1
ATOM 1556 C C . LYS A 1 192 ? 26.640 -2.691 -24.416 1.00 71.94 192 LYS A C 1
ATOM 1558 O O . LYS A 1 192 ? 26.480 -3.158 -25.537 1.00 71.94 192 LYS A O 1
ATOM 1563 N N . LYS A 1 193 ? 27.664 -1.891 -24.114 1.00 63.81 193 LYS A N 1
ATOM 1564 C CA . LYS A 1 193 ? 28.667 -1.452 -25.098 1.00 63.81 193 LYS A CA 1
ATOM 1565 C C . LYS A 1 193 ? 29.240 -2.620 -25.917 1.00 63.81 193 LYS A C 1
ATOM 1567 O O . LYS A 1 193 ? 29.418 -2.500 -27.118 1.00 63.81 193 LYS A O 1
ATOM 1572 N N . LYS A 1 194 ? 29.401 -3.782 -25.280 1.00 67.00 194 LYS A N 1
ATOM 1573 C CA . LYS A 1 194 ? 29.838 -5.031 -25.913 1.00 67.00 194 LYS A CA 1
ATOM 1574 C C . LYS A 1 194 ? 28.877 -5.560 -26.993 1.00 67.00 194 LYS A C 1
ATOM 1576 O O . LYS A 1 194 ? 29.335 -6.078 -27.998 1.00 67.00 194 LYS A O 1
ATOM 1581 N N . GLU A 1 195 ? 27.565 -5.405 -26.814 1.00 66.62 195 GLU A N 1
ATOM 1582 C CA . GLU A 1 195 ? 26.558 -5.788 -27.818 1.00 66.62 195 GLU A CA 1
ATOM 1583 C C . GLU A 1 195 ? 26.564 -4.827 -29.015 1.00 66.62 195 GLU A C 1
ATOM 1585 O O . GLU A 1 195 ? 26.345 -5.264 -30.140 1.00 66.62 195 GLU A O 1
ATOM 1590 N N . ILE A 1 196 ? 26.875 -3.542 -28.793 1.00 66.50 196 ILE A N 1
ATOM 1591 C CA . ILE A 1 196 ? 27.093 -2.561 -29.870 1.00 66.50 196 ILE A CA 1
ATOM 1592 C C . ILE A 1 196 ? 28.377 -2.902 -30.632 1.00 66.50 196 ILE A C 1
ATOM 1594 O O . ILE A 1 196 ? 28.364 -2.971 -31.852 1.00 66.50 196 ILE A O 1
ATOM 1598 N N . GLU A 1 197 ? 29.468 -3.199 -29.927 1.00 70.44 197 GLU A N 1
ATOM 1599 C CA . GLU A 1 197 ? 30.748 -3.581 -30.538 1.00 70.44 197 GLU A CA 1
ATOM 1600 C C . GLU A 1 197 ? 30.639 -4.892 -31.339 1.00 70.44 197 GLU A C 1
ATOM 1602 O O . GLU A 1 197 ? 31.167 -4.991 -32.446 1.00 70.44 197 GLU A O 1
ATOM 1607 N N . ASP A 1 198 ? 29.915 -5.895 -30.833 1.00 74.69 198 ASP A N 1
ATOM 1608 C CA . ASP A 1 198 ? 29.603 -7.115 -31.588 1.00 74.69 198 ASP A CA 1
ATOM 1609 C C . ASP A 1 198 ? 28.651 -6.833 -32.768 1.00 74.69 198 ASP A C 1
ATOM 1611 O O . ASP A 1 198 ? 28.745 -7.485 -33.813 1.00 74.69 198 ASP A O 1
ATOM 1615 N N . PHE A 1 199 ? 27.782 -5.823 -32.651 1.00 67.88 199 PHE A N 1
ATOM 1616 C CA . PHE A 1 199 ? 26.961 -5.338 -33.758 1.00 67.88 199 PHE A CA 1
ATOM 1617 C C . PHE A 1 199 ? 27.769 -4.554 -34.818 1.00 67.88 199 PHE A C 1
ATOM 1619 O O . PHE A 1 199 ? 27.407 -4.503 -35.990 1.00 67.88 199 PHE A O 1
ATOM 1626 N N . GLU A 1 200 ? 28.893 -3.956 -34.452 1.00 71.00 200 GLU A N 1
ATOM 1627 C CA . GLU A 1 200 ? 29.756 -3.232 -35.391 1.00 71.00 200 GLU A CA 1
ATOM 1628 C C . GLU A 1 200 ? 30.731 -4.163 -36.128 1.00 71.00 200 GLU A C 1
ATOM 1630 O O . GLU A 1 200 ? 31.211 -3.836 -37.217 1.00 71.00 200 GLU A O 1
ATOM 1635 N N . LYS A 1 201 ? 30.992 -5.364 -35.595 1.00 75.44 201 LYS A N 1
ATOM 1636 C CA . LYS A 1 201 ? 31.816 -6.375 -36.270 1.00 75.44 201 LYS A CA 1
ATOM 1637 C C . LYS A 1 201 ? 31.188 -6.775 -37.610 1.00 75.44 201 LYS A C 1
ATOM 1639 O O . LYS A 1 201 ? 30.071 -7.296 -37.678 1.00 75.44 201 LYS A O 1
ATOM 1644 N N . GLY A 1 202 ? 31.935 -6.523 -38.684 1.00 67.81 202 GLY A N 1
ATOM 1645 C CA . GLY A 1 202 ? 31.537 -6.805 -40.066 1.00 67.81 202 GLY A CA 1
ATOM 1646 C C . GLY A 1 202 ? 30.790 -5.668 -40.771 1.00 67.81 202 GLY A C 1
ATOM 1647 O O . GLY A 1 202 ? 30.403 -5.842 -41.923 1.00 67.81 202 GLY A O 1
ATOM 1648 N N . ALA A 1 203 ? 30.587 -4.515 -40.125 1.00 68.31 203 ALA A N 1
ATOM 1649 C CA . ALA A 1 203 ? 30.028 -3.340 -40.787 1.00 68.31 203 ALA A CA 1
ATOM 1650 C C . ALA A 1 203 ? 31.089 -2.637 -41.654 1.00 68.31 203 ALA A C 1
ATOM 1652 O O . ALA A 1 203 ? 32.213 -2.388 -41.214 1.00 68.31 203 ALA A O 1
ATOM 1653 N N . ILE A 1 204 ? 30.730 -2.289 -42.892 1.00 70.38 204 ILE A N 1
ATOM 1654 C CA . ILE A 1 204 ? 31.596 -1.516 -43.788 1.00 70.38 204 ILE A CA 1
ATOM 1655 C C . ILE A 1 204 ? 31.435 -0.035 -43.442 1.00 70.38 204 ILE A C 1
ATOM 1657 O O . ILE A 1 204 ? 30.335 0.513 -43.509 1.00 70.38 204 ILE A O 1
ATOM 1661 N N . LYS A 1 205 ? 32.535 0.630 -43.075 1.00 68.00 205 LYS A N 1
ATOM 1662 C CA . LYS A 1 205 ? 32.541 2.070 -42.799 1.00 68.00 205 LYS A CA 1
ATOM 1663 C C . LYS A 1 205 ? 32.451 2.841 -44.115 1.00 68.00 205 LYS A C 1
ATOM 1665 O O . LYS A 1 205 ? 33.446 2.999 -44.815 1.00 68.00 205 LYS A O 1
ATOM 1670 N N . VAL A 1 206 ? 31.258 3.318 -44.448 1.00 64.44 206 VAL A N 1
ATOM 1671 C CA . VAL A 1 206 ? 31.033 4.153 -45.633 1.00 64.44 206 VAL A CA 1
ATOM 1672 C C . VAL A 1 206 ? 31.300 5.620 -45.270 1.00 64.44 206 VAL A C 1
ATOM 1674 O O . VAL A 1 206 ? 30.835 6.102 -44.239 1.00 64.44 206 VAL A O 1
ATOM 1677 N N . VAL A 1 207 ? 32.082 6.326 -46.091 1.00 64.56 207 VAL A N 1
ATOM 1678 C CA . VAL A 1 207 ? 32.470 7.734 -45.886 1.00 64.56 207 VAL A CA 1
ATOM 1679 C C . VAL A 1 207 ? 31.785 8.598 -46.950 1.00 64.56 207 VAL A C 1
ATOM 1681 O O . VAL A 1 207 ? 31.938 8.323 -48.136 1.00 64.56 207 VAL A O 1
ATOM 1684 N N . GLY A 1 208 ? 31.033 9.626 -46.539 1.00 71.31 208 GLY A N 1
ATOM 1685 C CA . GLY A 1 208 ? 30.336 10.568 -47.432 1.00 71.31 208 GLY A CA 1
ATOM 1686 C C . GLY A 1 208 ? 28.936 10.964 -46.939 1.00 71.31 208 GLY A C 1
ATOM 1687 O O . GLY A 1 208 ? 28.483 10.489 -45.898 1.00 71.31 208 GLY A O 1
ATOM 1688 N N . GLU A 1 209 ? 28.235 11.826 -47.685 1.00 71.25 209 GLU A N 1
ATOM 1689 C CA . GLU A 1 209 ? 26.812 12.127 -47.451 1.00 71.25 209 GLU A CA 1
ATOM 1690 C C . GLU A 1 209 ? 25.939 10.953 -47.913 1.00 71.25 209 GLU A C 1
ATOM 1692 O O . GLU A 1 209 ? 25.548 10.842 -49.076 1.00 71.25 209 GLU A O 1
ATOM 1697 N N . ILE A 1 210 ? 25.639 10.043 -46.990 1.00 68.44 210 ILE A N 1
ATOM 1698 C CA . ILE A 1 210 ? 24.787 8.885 -47.257 1.00 68.44 210 ILE A CA 1
ATOM 1699 C C . ILE A 1 210 ? 23.350 9.268 -46.924 1.00 68.44 210 ILE A C 1
ATOM 1701 O O . ILE A 1 210 ? 23.021 9.578 -45.777 1.00 68.44 210 ILE A O 1
ATOM 1705 N N . LYS A 1 211 ? 22.467 9.221 -47.923 1.00 76.62 211 LYS A N 1
ATOM 1706 C CA . LYS A 1 211 ? 21.031 9.373 -47.676 1.00 76.62 211 LYS A CA 1
ATOM 1707 C C . LYS A 1 211 ? 20.552 8.179 -46.839 1.00 76.62 211 LYS A C 1
ATOM 1709 O O . LYS A 1 211 ? 20.800 7.043 -47.246 1.00 76.62 211 LYS A O 1
ATOM 1714 N N . PRO A 1 212 ? 19.867 8.402 -45.704 1.00 75.12 212 PRO A N 1
ATOM 1715 C CA . PRO A 1 212 ? 19.405 7.309 -44.861 1.00 75.12 212 PRO A CA 1
ATOM 1716 C C . PRO A 1 212 ? 18.437 6.400 -45.637 1.00 75.12 212 PRO A C 1
ATOM 1718 O O . PRO A 1 212 ? 17.639 6.906 -46.441 1.00 75.12 212 PRO A O 1
ATOM 1721 N N . PRO A 1 213 ? 18.484 5.072 -45.411 1.00 79.19 213 PRO A N 1
ATOM 1722 C CA . PRO A 1 213 ? 17.581 4.140 -46.068 1.00 79.19 213 PRO A CA 1
ATOM 1723 C C . PRO A 1 213 ? 16.135 4.467 -45.693 1.00 79.19 213 PRO A C 1
ATOM 1725 O O . PRO A 1 213 ? 15.810 4.717 -44.532 1.00 79.19 213 PRO A O 1
ATOM 1728 N N . LYS A 1 214 ? 15.254 4.481 -46.695 1.00 85.19 214 LYS A N 1
ATOM 1729 C CA . LYS A 1 214 ? 13.822 4.717 -46.498 1.00 85.19 214 LYS A CA 1
ATOM 1730 C C . LYS A 1 214 ? 13.083 3.379 -46.465 1.00 85.19 214 LYS A C 1
ATOM 1732 O O . LYS A 1 214 ? 13.346 2.537 -47.324 1.00 85.19 214 LYS A O 1
ATOM 1737 N N . PRO A 1 215 ? 12.146 3.171 -45.526 1.00 84.44 215 PRO A N 1
ATOM 1738 C CA . PRO A 1 215 ? 11.356 1.950 -45.496 1.00 84.44 215 PRO A CA 1
ATOM 1739 C C . PRO A 1 215 ? 10.454 1.879 -46.733 1.00 84.44 215 PRO A C 1
ATOM 1741 O O . PRO A 1 215 ? 9.626 2.758 -46.957 1.00 84.44 215 PRO A O 1
ATOM 1744 N N . ILE A 1 216 ? 10.612 0.819 -47.527 1.00 88.12 216 ILE A N 1
ATOM 1745 C CA . ILE A 1 216 ? 9.771 0.552 -48.707 1.00 88.12 216 ILE A CA 1
ATOM 1746 C C . ILE A 1 216 ? 8.510 -0.224 -48.298 1.00 88.12 216 ILE A C 1
ATOM 1748 O O . ILE A 1 216 ? 7.420 0.030 -48.804 1.00 88.12 216 ILE A O 1
ATOM 1752 N N . LYS A 1 217 ? 8.646 -1.170 -47.358 1.00 87.88 217 LYS A N 1
ATOM 1753 C CA . LYS A 1 217 ? 7.555 -2.019 -46.868 1.00 87.88 217 LYS A CA 1
ATOM 1754 C C . LYS A 1 217 ? 7.715 -2.279 -45.374 1.00 87.88 217 LYS A C 1
ATOM 1756 O O . LYS A 1 217 ? 8.781 -2.693 -44.932 1.00 87.88 217 LYS A O 1
ATOM 1761 N N . ILE A 1 218 ? 6.638 -2.084 -44.616 1.00 88.69 218 ILE A N 1
ATOM 1762 C CA . ILE A 1 218 ? 6.581 -2.367 -43.178 1.00 88.69 218 ILE A CA 1
ATOM 1763 C C . ILE A 1 218 ? 5.559 -3.479 -42.958 1.00 88.69 218 ILE A C 1
ATOM 1765 O O . ILE A 1 218 ? 4.378 -3.321 -43.269 1.00 88.69 218 ILE A O 1
ATOM 1769 N N . VAL A 1 219 ? 6.019 -4.616 -42.438 1.00 90.81 219 VAL A N 1
ATOM 1770 C CA . VAL A 1 219 ? 5.152 -5.744 -42.083 1.00 90.81 219 VAL A CA 1
ATOM 1771 C C . VAL A 1 219 ? 4.764 -5.599 -40.619 1.00 90.81 219 VAL A C 1
ATOM 1773 O O . VAL A 1 219 ? 5.631 -5.542 -39.750 1.00 90.81 219 VAL A O 1
ATOM 1776 N N . LYS A 1 220 ? 3.460 -5.525 -40.338 1.00 90.69 220 LYS A N 1
ATOM 1777 C CA . LYS A 1 220 ? 2.975 -5.503 -38.955 1.00 90.69 220 LYS A CA 1
ATOM 1778 C C . LYS A 1 220 ? 3.196 -6.886 -38.325 1.00 90.69 220 LYS A C 1
ATOM 1780 O O . LYS A 1 220 ? 2.845 -7.881 -38.962 1.00 90.69 220 LYS A O 1
ATOM 1785 N N . PRO A 1 221 ? 3.766 -6.970 -37.111 1.00 89.19 221 PRO A N 1
ATOM 1786 C CA . PRO A 1 221 ? 3.973 -8.247 -36.446 1.00 89.19 221 PRO A CA 1
ATOM 1787 C C . PRO A 1 221 ? 2.629 -8.910 -36.133 1.00 89.19 221 PRO A C 1
ATOM 1789 O O . PRO A 1 221 ? 1.666 -8.246 -35.744 1.00 89.19 221 PRO A O 1
ATOM 1792 N N . VAL A 1 222 ? 2.574 -10.230 -36.301 1.00 93.62 222 VAL A N 1
ATOM 1793 C CA . VAL A 1 222 ? 1.407 -11.028 -35.921 1.00 93.62 222 VAL A CA 1
ATOM 1794 C C . VAL A 1 222 ? 1.471 -11.292 -34.427 1.00 93.62 222 VAL A C 1
ATOM 1796 O O . VAL A 1 222 ? 2.488 -11.743 -33.901 1.00 93.62 222 VAL A O 1
ATOM 1799 N N . TYR A 1 223 ? 0.373 -11.001 -33.742 1.00 88.69 223 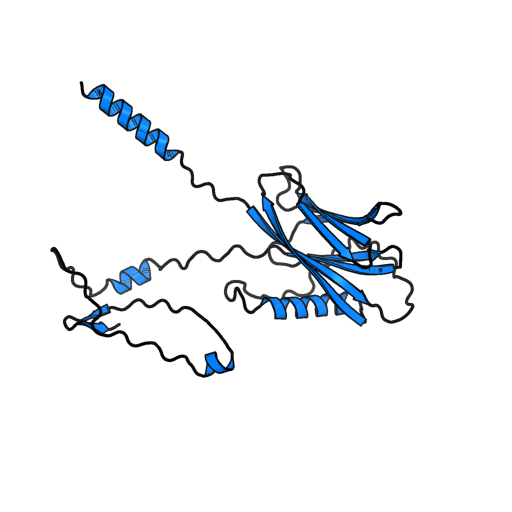TYR A N 1
ATOM 1800 C CA . TYR A 1 223 ? 0.300 -11.146 -32.301 1.00 88.69 223 TYR A CA 1
ATOM 1801 C C . TYR A 1 223 ? 0.188 -12.635 -31.896 1.00 88.69 223 TYR A C 1
ATOM 1803 O O . TYR A 1 223 ? -0.709 -13.322 -32.397 1.00 88.69 223 TYR A O 1
ATOM 1811 N N . PRO A 1 224 ? 1.058 -13.160 -31.007 1.00 91.62 224 PRO A N 1
ATOM 1812 C CA . PRO A 1 224 ? 1.066 -14.583 -30.658 1.00 91.62 224 PRO A CA 1
ATOM 1813 C C . PRO A 1 224 ? -0.213 -15.056 -29.954 1.00 91.62 224 PRO A C 1
ATOM 1815 O O . PRO A 1 224 ? -0.744 -14.385 -29.067 1.00 91.62 224 PRO A O 1
ATOM 1818 N N . GLU A 1 225 ? -0.681 -16.268 -30.268 1.00 90.88 225 GLU A N 1
ATOM 1819 C CA . GLU A 1 225 ? -1.920 -16.797 -29.678 1.00 90.88 225 GLU A CA 1
ATOM 1820 C C . GLU A 1 225 ? -1.840 -17.015 -28.164 1.00 90.88 225 GLU A C 1
ATOM 1822 O O . GLU A 1 225 ? -2.822 -16.775 -27.460 1.00 90.88 225 GLU A O 1
ATOM 1827 N N . ALA A 1 226 ? -0.680 -17.444 -27.658 1.00 86.00 226 ALA A N 1
ATOM 1828 C CA . ALA A 1 226 ? -0.454 -17.622 -26.225 1.00 86.00 226 ALA A CA 1
ATOM 1829 C C . ALA A 1 226 ? -0.621 -16.293 -25.469 1.00 86.00 226 ALA A C 1
ATOM 1831 O O . ALA A 1 226 ? -1.336 -16.238 -24.469 1.00 86.00 226 ALA A O 1
ATOM 1832 N N . ALA A 1 227 ? -0.054 -15.207 -26.010 1.00 85.88 227 ALA A N 1
ATOM 1833 C CA . ALA A 1 227 ? -0.212 -13.863 -25.462 1.00 85.88 227 ALA A CA 1
ATOM 1834 C C . ALA A 1 227 ? -1.668 -13.384 -25.552 1.00 85.88 227 ALA A C 1
ATOM 1836 O O . ALA A 1 227 ? -2.162 -12.747 -24.627 1.00 85.88 227 ALA A O 1
ATOM 1837 N N . ARG A 1 228 ? -2.398 -13.760 -26.614 1.00 87.06 228 ARG A N 1
ATOM 1838 C CA . ARG A 1 228 ? -3.812 -13.383 -26.792 1.00 87.06 228 ARG A CA 1
ATOM 1839 C C . ARG A 1 228 ? -4.717 -14.052 -25.768 1.00 87.06 228 ARG A C 1
ATOM 1841 O O . ARG A 1 228 ? -5.575 -13.389 -25.195 1.00 87.06 228 ARG A O 1
ATOM 1848 N N . LYS A 1 229 ? -4.509 -15.347 -25.514 1.00 88.69 229 LYS A N 1
ATOM 1849 C CA . LYS A 1 229 ? -5.247 -16.099 -24.485 1.00 88.69 229 LYS A CA 1
ATOM 1850 C C . LYS A 1 229 ? -4.952 -15.561 -23.084 1.00 88.69 229 LYS A C 1
ATOM 1852 O O . LYS A 1 229 ? -5.864 -15.467 -22.270 1.00 88.69 229 LYS A O 1
ATOM 1857 N N . ALA A 1 230 ? -3.706 -15.165 -22.836 1.00 84.31 230 ALA A N 1
ATOM 1858 C CA . ALA A 1 230 ? -3.269 -14.608 -21.561 1.00 84.31 230 ALA A CA 1
ATOM 1859 C C . ALA A 1 230 ? -3.514 -13.089 -21.415 1.00 84.31 230 ALA A C 1
ATOM 1861 O O . ALA A 1 230 ? -3.301 -12.556 -20.331 1.00 84.31 230 ALA A O 1
ATOM 1862 N N . LYS A 1 231 ? -3.973 -12.398 -22.473 1.00 85.62 231 LYS A N 1
ATOM 1863 C CA . LYS A 1 231 ? -4.143 -10.931 -22.535 1.00 85.62 231 LYS A CA 1
ATOM 1864 C C . LYS A 1 231 ? -2.872 -10.158 -22.132 1.00 85.62 231 LYS A C 1
ATOM 1866 O O . LYS A 1 231 ? -2.941 -9.197 -21.374 1.00 85.62 231 LYS A O 1
ATOM 1871 N N . VAL A 1 232 ? -1.711 -10.608 -22.612 1.00 76.81 232 VAL A N 1
ATOM 1872 C CA . VAL A 1 232 ? -0.392 -10.080 -22.214 1.00 76.81 232 VAL A CA 1
ATOM 1873 C C . VAL A 1 232 ? 0.135 -9.076 -23.231 1.00 76.81 232 VAL A C 1
ATOM 1875 O O . VAL A 1 232 ? 0.488 -9.437 -24.349 1.00 76.81 232 VAL A O 1
ATOM 1878 N N . GLU A 1 233 ? 0.264 -7.818 -22.839 1.00 74.25 233 GLU A N 1
ATOM 1879 C CA . GLU A 1 233 ? 0.853 -6.773 -23.678 1.00 74.25 233 GLU A CA 1
ATOM 1880 C C . GLU A 1 233 ? 2.357 -6.611 -23.407 1.00 74.25 233 GLU A C 1
ATOM 1882 O O . GLU A 1 233 ? 2.853 -6.948 -22.332 1.00 74.25 233 GLU A O 1
ATOM 1887 N N . GLY A 1 234 ? 3.105 -6.111 -24.393 1.00 77.38 234 GLY A N 1
ATOM 1888 C CA . GLY A 1 234 ? 4.544 -5.897 -24.258 1.00 77.38 234 GLY A CA 1
ATOM 1889 C C . GLY A 1 234 ? 5.148 -5.138 -25.436 1.00 77.38 234 GLY A C 1
ATOM 1890 O O . GLY A 1 234 ? 4.584 -5.107 -26.530 1.00 77.38 234 GLY A O 1
ATOM 1891 N N . VAL A 1 235 ? 6.312 -4.527 -25.206 1.00 79.94 235 VAL A N 1
ATOM 1892 C CA . VAL A 1 235 ? 7.087 -3.798 -26.221 1.00 79.94 235 VAL A CA 1
ATOM 1893 C C . VAL A 1 235 ? 8.334 -4.604 -26.568 1.00 79.94 235 VAL A C 1
ATOM 1895 O O . VAL A 1 235 ? 9.066 -5.028 -25.677 1.00 79.94 235 VAL A O 1
ATOM 1898 N N . VAL A 1 236 ? 8.591 -4.796 -27.864 1.00 79.19 236 VAL A N 1
ATOM 1899 C CA . VAL A 1 236 ? 9.795 -5.472 -28.367 1.00 79.19 236 VAL A CA 1
ATOM 1900 C C . VAL A 1 236 ? 10.657 -4.452 -29.103 1.00 79.19 236 VAL A C 1
ATOM 1902 O O . VAL A 1 236 ? 10.233 -3.898 -30.116 1.00 79.19 236 VAL A O 1
ATOM 1905 N N . ILE A 1 237 ? 11.865 -4.205 -28.595 1.00 81.00 237 ILE A N 1
ATOM 1906 C CA . ILE A 1 237 ? 12.872 -3.362 -29.250 1.00 81.00 237 ILE A CA 1
ATOM 1907 C C . ILE A 1 237 ? 13.822 -4.286 -30.011 1.00 81.00 237 ILE A C 1
ATOM 1909 O O . ILE A 1 237 ? 14.407 -5.191 -29.420 1.00 81.00 237 ILE A O 1
ATOM 1913 N N . LEU A 1 238 ? 13.957 -4.072 -31.321 1.00 77.50 238 LEU A N 1
ATOM 1914 C CA . LEU A 1 238 ? 14.807 -4.874 -32.200 1.00 77.50 238 LEU A CA 1
ATOM 1915 C C . LEU A 1 238 ? 15.915 -4.004 -32.793 1.00 77.50 238 LEU A C 1
ATOM 1917 O O . LEU A 1 238 ? 15.640 -2.925 -33.311 1.00 77.50 238 LEU A O 1
ATOM 1921 N N . ASN A 1 239 ? 17.143 -4.519 -32.772 1.00 79.00 239 ASN A N 1
ATOM 1922 C CA . ASN A 1 239 ? 18.245 -4.017 -33.588 1.00 79.00 239 ASN A CA 1
ATOM 1923 C C . ASN A 1 239 ? 18.400 -4.961 -34.784 1.00 79.00 239 ASN A C 1
ATOM 1925 O O . ASN A 1 239 ? 18.483 -6.172 -34.590 1.00 79.00 239 ASN A O 1
ATOM 1929 N N . ALA A 1 240 ? 18.410 -4.427 -36.005 1.00 82.25 240 ALA A N 1
ATOM 1930 C CA . ALA A 1 240 ? 18.538 -5.216 -37.228 1.00 82.25 240 ALA A CA 1
ATOM 1931 C C . ALA A 1 240 ? 19.465 -4.518 -38.228 1.00 82.25 240 ALA A C 1
ATOM 1933 O O . ALA A 1 240 ? 19.572 -3.290 -38.219 1.00 82.25 240 ALA A O 1
ATOM 1934 N N . ARG A 1 241 ? 20.122 -5.290 -39.097 1.00 83.56 241 ARG A N 1
ATOM 1935 C CA . ARG A 1 241 ? 20.952 -4.770 -40.192 1.00 83.56 241 ARG A CA 1
ATOM 1936 C C . ARG A 1 241 ? 20.204 -4.874 -41.513 1.00 83.56 241 ARG A C 1
ATOM 1938 O O . ARG A 1 241 ? 19.313 -5.703 -41.674 1.00 83.56 241 ARG A O 1
ATOM 1945 N N . THR A 1 242 ? 20.577 -4.044 -42.476 1.00 83.69 242 THR A N 1
ATOM 1946 C CA . THR A 1 242 ? 20.140 -4.189 -43.869 1.00 83.69 242 THR A CA 1
ATOM 1947 C C . THR A 1 242 ? 21.332 -4.553 -44.740 1.00 83.69 242 THR A C 1
ATOM 1949 O O . THR A 1 242 ? 22.408 -3.986 -44.553 1.00 83.69 242 THR A O 1
ATOM 1952 N N . ASP A 1 243 ? 21.146 -5.476 -45.681 1.00 83.75 243 ASP A N 1
ATOM 1953 C CA . ASP A 1 243 ? 22.149 -5.769 -46.708 1.00 83.75 243 ASP A CA 1
ATOM 1954 C C . ASP A 1 243 ? 22.197 -4.676 -47.797 1.00 83.75 243 ASP A C 1
ATOM 1956 O O . ASP A 1 243 ? 21.435 -3.704 -47.772 1.00 83.75 243 ASP A O 1
ATOM 1960 N N . GLU A 1 244 ? 23.096 -4.838 -48.772 1.00 83.50 244 GLU A N 1
ATOM 1961 C CA . GLU A 1 244 ? 23.257 -3.926 -49.917 1.00 83.50 244 GLU A CA 1
ATOM 1962 C C . GLU A 1 244 ? 22.004 -3.814 -50.808 1.00 83.50 244 GLU A C 1
ATOM 1964 O O . GLU A 1 244 ? 21.838 -2.830 -51.528 1.00 83.50 244 GLU A O 1
ATOM 1969 N N . TYR A 1 245 ? 21.086 -4.782 -50.717 1.00 83.69 245 TYR A N 1
ATOM 1970 C CA . TYR A 1 245 ? 19.806 -4.799 -51.428 1.00 83.69 245 TYR A CA 1
ATOM 1971 C C . TYR A 1 245 ? 18.639 -4.284 -50.567 1.00 83.69 245 TYR A C 1
ATOM 1973 O O . TYR A 1 245 ? 17.494 -4.287 -51.025 1.00 83.69 245 TYR A O 1
ATOM 1981 N N . GLY A 1 246 ? 18.892 -3.853 -49.326 1.00 82.88 246 GLY A N 1
ATOM 1982 C CA . GLY A 1 246 ? 17.872 -3.363 -48.397 1.00 82.88 246 GLY A CA 1
ATOM 1983 C C . GLY A 1 246 ? 17.031 -4.458 -47.730 1.00 82.88 246 GLY A C 1
ATOM 1984 O O . GLY A 1 246 ? 15.950 -4.164 -47.214 1.00 82.88 246 GLY A O 1
ATOM 1985 N N . ARG A 1 247 ? 17.482 -5.718 -47.729 1.00 86.94 247 ARG A N 1
ATOM 1986 C CA . ARG A 1 247 ? 16.829 -6.824 -47.010 1.00 86.94 247 ARG A CA 1
ATOM 1987 C C . ARG A 1 247 ? 17.295 -6.843 -45.562 1.00 86.94 247 ARG A C 1
ATOM 1989 O O . ARG A 1 247 ? 18.469 -6.627 -45.277 1.00 86.94 247 ARG A O 1
ATOM 1996 N N . VAL A 1 248 ? 16.373 -7.128 -44.648 1.00 86.12 248 VAL A N 1
ATOM 1997 C CA . VAL A 1 248 ? 16.676 -7.203 -43.215 1.00 86.12 248 VAL A CA 1
ATOM 1998 C C . VAL A 1 248 ? 17.456 -8.488 -42.922 1.00 86.12 248 VAL A C 1
ATOM 2000 O O . VAL A 1 248 ? 16.955 -9.587 -43.158 1.00 86.12 248 VAL A O 1
ATOM 2003 N N . VAL A 1 249 ? 18.672 -8.336 -42.406 1.00 82.44 249 VAL A N 1
ATOM 2004 C CA . VAL A 1 249 ? 19.592 -9.399 -41.983 1.00 82.44 249 VAL A CA 1
ATOM 2005 C C . VAL A 1 249 ? 19.998 -9.195 -40.515 1.00 82.44 249 VAL A C 1
ATOM 2007 O O . VAL A 1 249 ? 19.710 -8.156 -39.917 1.00 82.44 249 VAL A O 1
ATOM 2010 N N . ARG A 1 250 ? 20.591 -10.231 -39.915 1.00 71.50 250 ARG A N 1
ATOM 2011 C CA . ARG A 1 250 ? 20.884 -10.318 -38.474 1.00 71.50 250 ARG A CA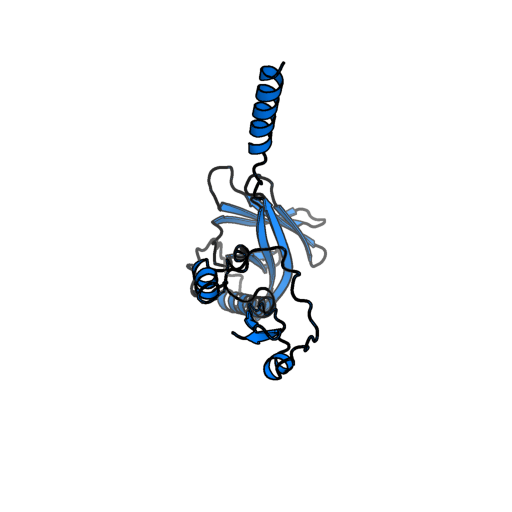 1
ATOM 2012 C C . ARG A 1 250 ? 21.837 -9.231 -37.971 1.00 71.50 250 ARG A C 1
ATOM 2014 O O . ARG A 1 250 ? 22.815 -8.919 -38.682 1.00 71.50 250 ARG A O 1
#

pLDDT: mean 72.66, std 17.86, range [27.86, 93.62]

Sequence (250 aa):
MEKRKLCLAMIFLMAFSFLSLHASDTREIKLKFFEGTREGKIKPPEFVSSSYLRPTVTASINPSVTVSLESRFALNEEQMQIKRIFNLKDVNLITEADLRWNTRSSDKIFHIFRLDSKEYLVLISPPDRNRKRQLSIEVFEQSEMGKSSLLDTEIILPEKNIAVFGFEDKKGKPYFLSIHLPPPPPPPPQVKKKEIEDFEKGAIKVVGEIKPPKPIKIVKPVYPEAARKAKVEGVVILNARTDEYGRVVR

Radius of gyration: 28.11 Å; chains: 1; bounding box: 60×62×77 Å

Secondary structure (DSSP, 8-state):
--HHHHHHHHHHHHHHTT-------EEEEEEEEEEEE-SS-PPPP-----------------TTS-TTTSHHHHHHHHHHHHHHHTT-SEEEEEEEEEEEEETT--PPEEEEEEETTEEEEEEEEPP-TT-TTEEEEEEEEEETTEEEEEEEEEEE--SSSEEEEEEE-TT--EEEEEEE-PPPPPPP----HHHHHHHHTT-----S-PPPPPPS--PPPPPPHHHHHHT---------EE-TTS-EE-